Protein AF-A0A1A6BIA2-F1 (afdb_monomer_lite)

Structure (mmCIF, N/CA/C/O backbone):
data_AF-A0A1A6BIA2-F1
#
_entry.id   AF-A0A1A6BIA2-F1
#
loop_
_atom_site.group_PDB
_atom_site.id
_atom_site.type_symbol
_atom_site.label_atom_id
_atom_site.label_alt_id
_atom_site.label_comp_id
_atom_site.label_asym_id
_atom_site.label_entity_id
_atom_site.label_seq_id
_atom_site.pdbx_PDB_ins_code
_atom_site.Cartn_x
_atom_site.Cartn_y
_atom_site.Cartn_z
_atom_site.occupancy
_atom_site.B_iso_or_equiv
_atom_site.auth_seq_id
_atom_site.auth_comp_id
_atom_site.auth_asym_id
_atom_site.auth_atom_id
_atom_site.pdbx_PDB_model_num
ATOM 1 N N . MET A 1 1 ? -3.646 -5.366 31.692 1.00 45.00 1 MET A N 1
ATOM 2 C CA . MET A 1 1 ? -4.159 -4.565 30.560 1.00 45.00 1 MET A CA 1
ATOM 3 C C . MET A 1 1 ? -3.765 -5.260 29.269 1.00 45.00 1 MET A C 1
ATOM 5 O O . MET A 1 1 ? -2.578 -5.430 29.031 1.00 45.00 1 MET A O 1
ATOM 9 N N . LEU A 1 2 ? -4.741 -5.71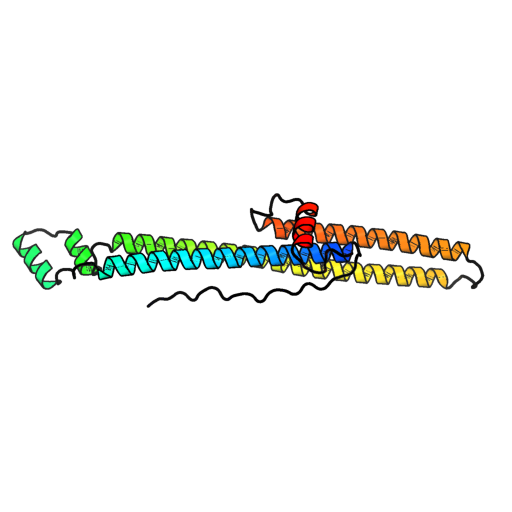5 28.483 1.00 48.50 2 LEU A N 1
ATOM 10 C CA . LEU A 1 2 ? -4.529 -6.238 27.130 1.00 48.50 2 LEU A CA 1
ATOM 11 C C . LEU A 1 2 ? -4.323 -5.052 26.177 1.00 48.50 2 LEU A C 1
ATOM 13 O O . LEU A 1 2 ? -5.241 -4.623 25.486 1.00 48.50 2 LEU A O 1
ATOM 17 N N . THR A 1 3 ? -3.134 -4.455 26.194 1.00 61.81 3 THR A N 1
ATOM 18 C CA . THR A 1 3 ? -2.781 -3.389 25.254 1.00 61.81 3 THR A CA 1
ATOM 19 C C . THR A 1 3 ? -2.208 -4.009 23.988 1.00 61.81 3 THR A C 1
ATOM 21 O O . THR A 1 3 ? -1.059 -4.445 23.948 1.00 61.81 3 THR A O 1
ATOM 24 N N . GLU A 1 4 ? -3.024 -4.058 22.933 1.00 69.69 4 GLU A N 1
ATOM 25 C CA . GLU A 1 4 ? -2.549 -4.357 21.580 1.00 69.69 4 GLU A CA 1
ATOM 26 C C . GLU A 1 4 ? -1.382 -3.408 21.240 1.00 69.69 4 GLU A C 1
ATOM 28 O O . GLU A 1 4 ? -1.520 -2.187 21.412 1.00 69.69 4 GLU A O 1
ATOM 33 N N . PRO A 1 5 ? -0.226 -3.917 20.777 1.00 80.88 5 PRO A N 1
ATOM 34 C CA . PRO A 1 5 ? 0.920 -3.070 20.491 1.00 80.88 5 PRO A CA 1
ATOM 35 C C . PRO A 1 5 ? 0.598 -2.101 19.353 1.00 80.88 5 PRO A C 1
ATOM 37 O O . PRO A 1 5 ? 0.052 -2.479 18.317 1.00 80.88 5 PRO A O 1
ATOM 40 N N . ARG A 1 6 ? 0.984 -0.834 19.528 1.00 85.50 6 ARG A N 1
ATOM 41 C CA . ARG A 1 6 ? 0.820 0.181 18.486 1.00 85.50 6 ARG A CA 1
ATOM 42 C C . ARG A 1 6 ? 1.588 -0.230 17.219 1.00 85.50 6 ARG A C 1
ATOM 44 O O . ARG A 1 6 ? 2.744 -0.653 17.335 1.00 85.50 6 ARG A O 1
ATOM 51 N N . PRO A 1 7 ? 1.016 -0.032 16.014 1.00 85.62 7 PRO A N 1
ATOM 52 C CA . PRO A 1 7 ? 1.737 -0.232 14.762 1.00 85.62 7 PRO A CA 1
ATOM 53 C C . PRO A 1 7 ? 3.073 0.518 14.759 1.00 85.62 7 PRO A C 1
ATOM 55 O O . PRO A 1 7 ? 3.124 1.715 15.061 1.00 85.62 7 PRO A O 1
ATOM 58 N N . ARG A 1 8 ? 4.160 -0.188 14.427 1.00 84.81 8 ARG A N 1
ATOM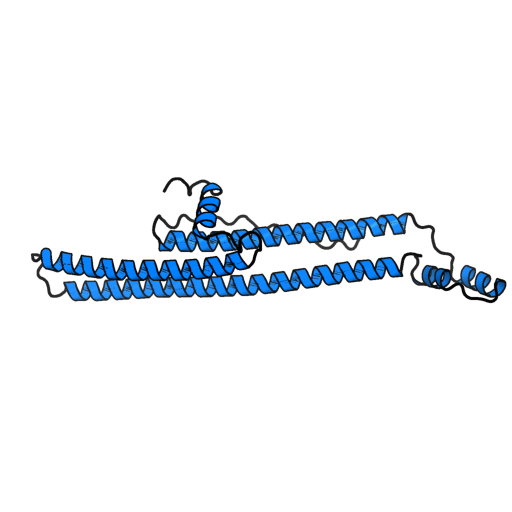 59 C CA . ARG A 1 8 ? 5.511 0.385 14.456 1.00 84.81 8 ARG A CA 1
ATOM 60 C C . ARG A 1 8 ? 5.653 1.482 13.396 1.00 84.81 8 ARG A C 1
ATOM 62 O O . ARG A 1 8 ? 5.232 1.262 12.257 1.00 84.81 8 ARG A O 1
ATOM 69 N N . PRO A 1 9 ? 6.246 2.639 13.738 1.00 81.00 9 PRO A N 1
ATOM 70 C CA . PRO A 1 9 ? 6.517 3.681 12.760 1.00 81.00 9 PRO A CA 1
ATOM 71 C C . PRO A 1 9 ? 7.501 3.168 11.705 1.00 81.00 9 PRO A C 1
ATOM 73 O O . PRO A 1 9 ? 8.441 2.436 12.024 1.00 81.00 9 PRO A O 1
ATOM 76 N N . ARG A 1 10 ? 7.288 3.560 10.446 1.00 80.44 10 ARG A N 1
ATOM 77 C CA . ARG A 1 10 ? 8.238 3.285 9.364 1.00 80.44 10 ARG A CA 1
ATOM 78 C C . ARG A 1 10 ? 9.231 4.440 9.231 1.00 80.44 10 ARG A C 1
ATOM 80 O O . ARG A 1 10 ? 8.806 5.595 9.291 1.00 80.44 10 ARG A O 1
ATOM 87 N N . PRO A 1 11 ? 10.530 4.157 9.036 1.00 76.62 11 PRO A N 1
ATOM 88 C CA . PRO A 1 11 ? 11.489 5.200 8.715 1.00 76.62 11 PRO A CA 1
ATOM 89 C C . PRO A 1 11 ? 11.145 5.818 7.349 1.00 76.62 11 PRO A C 1
ATOM 91 O O . PRO A 1 11 ? 10.678 5.100 6.458 1.00 76.62 11 PRO A O 1
ATOM 94 N N . PRO A 1 12 ? 11.364 7.130 7.164 1.00 72.75 12 PRO A N 1
ATOM 95 C CA . PRO A 1 12 ? 11.150 7.767 5.873 1.00 72.75 12 PRO A CA 1
ATOM 96 C C . PRO A 1 12 ? 12.106 7.176 4.830 1.00 72.75 12 PRO A C 1
ATOM 98 O O . PRO A 1 12 ? 13.307 7.044 5.081 1.00 72.75 12 PRO A O 1
ATOM 101 N N . LYS A 1 13 ? 11.584 6.830 3.648 1.00 79.75 13 LYS A N 1
ATOM 102 C CA . LYS A 1 13 ? 12.425 6.426 2.518 1.00 79.75 13 LYS A CA 1
ATOM 103 C C . LYS A 1 13 ? 13.107 7.659 1.938 1.00 79.75 13 LYS A C 1
ATOM 105 O O . LYS A 1 13 ? 12.462 8.663 1.649 1.00 79.75 13 LYS A O 1
ATOM 110 N N . GLN A 1 14 ? 14.415 7.558 1.741 1.00 76.00 14 GLN A N 1
ATOM 111 C CA . GLN A 1 14 ? 15.167 8.542 0.975 1.00 76.00 14 GLN A CA 1
ATOM 112 C C . GLN A 1 14 ? 15.068 8.195 -0.508 1.00 76.00 14 GLN A C 1
ATOM 114 O O . GLN A 1 14 ? 15.370 7.070 -0.914 1.00 76.00 14 GLN A O 1
ATOM 119 N N . PHE A 1 15 ? 14.653 9.164 -1.315 1.00 75.25 15 PHE A N 1
ATOM 120 C CA . PHE A 1 15 ? 14.601 9.020 -2.763 1.00 75.25 15 PHE A CA 1
ATOM 121 C C . PHE A 1 15 ? 15.916 9.507 -3.367 1.00 75.25 15 PHE A C 1
ATOM 123 O O . PHE A 1 15 ? 16.382 10.603 -3.062 1.00 75.25 15 PHE A O 1
ATOM 130 N N . ARG A 1 16 ? 16.532 8.684 -4.218 1.00 68.56 16 ARG A N 1
ATOM 131 C CA . ARG A 1 16 ? 17.710 9.085 -4.994 1.00 68.56 16 ARG A CA 1
ATOM 132 C C . ARG A 1 16 ? 17.250 9.746 -6.281 1.00 68.56 16 ARG A C 1
ATOM 134 O O . ARG A 1 16 ? 16.422 9.171 -6.973 1.00 68.56 16 ARG A O 1
ATOM 141 N N . ASN A 1 17 ? 17.799 10.908 -6.627 1.00 67.56 17 ASN A N 1
ATOM 142 C CA . ASN A 1 17 ? 17.539 11.507 -7.932 1.00 67.56 17 ASN A CA 1
ATOM 143 C C . ASN A 1 17 ? 18.171 10.624 -9.026 1.00 67.56 17 ASN A C 1
ATOM 145 O O . ASN A 1 17 ? 19.390 10.471 -9.071 1.00 67.56 17 ASN A O 1
ATOM 149 N N . TRP A 1 18 ? 17.340 10.014 -9.874 1.00 60.94 18 TRP A N 1
ATOM 150 C CA . TRP A 1 18 ? 17.770 9.088 -10.931 1.00 60.94 18 TRP A CA 1
ATOM 151 C C . TRP A 1 18 ? 18.164 9.799 -12.241 1.00 60.94 18 TRP A C 1
ATOM 153 O O . TRP A 1 18 ? 18.342 9.146 -13.270 1.00 60.94 18 TRP A O 1
ATOM 163 N N . GLY A 1 19 ? 18.321 11.128 -12.207 1.00 58.50 19 GLY A N 1
ATOM 164 C CA . GLY A 1 19 ? 18.594 11.954 -13.384 1.00 58.50 19 GLY A CA 1
ATOM 165 C C . GLY A 1 19 ? 17.358 12.121 -14.275 1.00 58.50 19 GLY A C 1
ATOM 166 O O . GLY A 1 19 ? 16.426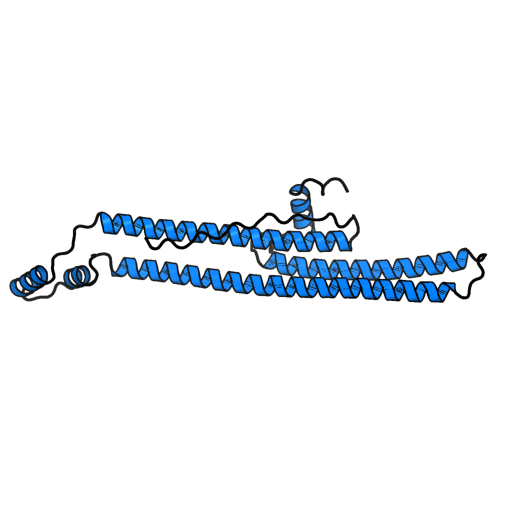 11.320 -14.227 1.00 58.50 19 GLY A O 1
ATOM 167 N N . GLY A 1 20 ? 17.345 13.164 -15.111 1.00 67.44 20 GLY A N 1
ATOM 168 C CA . GLY A 1 20 ? 16.201 13.556 -15.954 1.00 67.44 20 GLY A CA 1
ATOM 169 C C . GLY A 1 20 ? 15.854 12.609 -17.113 1.00 67.44 20 GLY A C 1
ATOM 170 O O . GLY A 1 20 ? 15.210 13.027 -18.068 1.00 67.44 20 GLY A O 1
ATOM 171 N N . SER A 1 21 ? 16.296 11.348 -17.077 1.00 83.44 21 SER A N 1
ATOM 172 C CA . SER A 1 21 ? 15.934 10.364 -18.102 1.00 83.44 21 SER A CA 1
ATOM 173 C C . SER A 1 21 ? 14.488 9.894 -17.928 1.00 83.44 21 SER A C 1
ATOM 175 O O . SER A 1 21 ? 14.002 9.757 -16.804 1.00 83.44 21 SER A O 1
ATOM 177 N N . GLN A 1 22 ? 13.812 9.571 -19.032 1.00 86.75 22 GLN A N 1
ATOM 178 C CA . GLN A 1 22 ? 12.423 9.094 -19.012 1.00 86.75 22 GLN A CA 1
ATOM 179 C C . GLN A 1 22 ? 12.253 7.819 -18.161 1.00 86.75 22 GLN A C 1
ATOM 181 O O . GLN A 1 22 ? 11.317 7.718 -17.369 1.00 86.75 22 GLN A O 1
ATOM 186 N N . VAL A 1 23 ? 13.205 6.880 -18.251 1.00 90.00 23 VAL A N 1
ATOM 187 C CA . VAL A 1 23 ? 13.212 5.648 -17.440 1.00 90.00 23 VAL A CA 1
ATOM 188 C C . VAL A 1 23 ? 13.441 5.963 -15.961 1.00 90.00 23 VAL A C 1
ATOM 190 O O . VAL A 1 23 ? 12.754 5.406 -15.105 1.00 90.00 23 VAL A O 1
ATOM 193 N N . GLY A 1 24 ? 14.366 6.878 -15.647 1.00 89.31 24 GLY A N 1
ATOM 194 C CA . GLY A 1 24 ? 14.627 7.324 -14.276 1.00 89.31 24 GLY A CA 1
ATOM 195 C C . GLY A 1 24 ? 13.409 7.999 -13.643 1.00 89.31 24 GLY A C 1
ATOM 196 O O . GLY A 1 24 ? 13.055 7.693 -12.504 1.00 89.31 24 GLY A O 1
ATOM 197 N N . GLN A 1 25 ? 12.708 8.846 -14.401 1.00 88.12 25 GLN A N 1
ATOM 198 C CA . GLN A 1 25 ? 11.453 9.463 -13.972 1.00 88.12 25 GLN A CA 1
ATOM 199 C C . GLN A 1 25 ? 10.357 8.416 -13.732 1.00 88.12 25 GLN A C 1
ATOM 201 O O . GLN A 1 25 ? 9.687 8.454 -12.697 1.00 88.12 25 GLN A O 1
ATOM 206 N N . ALA A 1 26 ? 10.174 7.462 -14.649 1.00 91.75 26 ALA A N 1
ATOM 207 C CA . ALA A 1 26 ? 9.175 6.405 -14.499 1.00 91.75 26 ALA A CA 1
ATOM 208 C C . ALA A 1 26 ? 9.463 5.513 -13.276 1.00 91.75 26 ALA A C 1
ATOM 210 O O . ALA A 1 26 ? 8.553 5.202 -12.504 1.00 91.75 26 ALA A O 1
ATOM 211 N N . LEU A 1 27 ? 10.735 5.167 -13.044 1.00 92.38 27 LEU A N 1
ATOM 212 C CA . LEU A 1 27 ? 11.173 4.409 -11.869 1.00 92.38 27 LEU A CA 1
ATOM 213 C C . LEU A 1 27 ? 10.948 5.188 -10.569 1.00 92.38 27 LEU A C 1
ATOM 215 O O . LEU A 1 27 ? 10.426 4.637 -9.602 1.00 92.38 27 LEU A O 1
ATOM 219 N N . MET A 1 28 ? 11.281 6.479 -10.554 1.00 90.12 28 MET A N 1
ATOM 220 C CA . MET A 1 28 ? 11.006 7.337 -9.404 1.00 90.12 28 MET A CA 1
ATOM 221 C C . MET A 1 28 ? 9.503 7.404 -9.114 1.00 90.12 28 MET A C 1
ATOM 223 O O . MET A 1 28 ? 9.082 7.258 -7.969 1.00 90.12 28 MET A O 1
ATOM 227 N N . THR A 1 29 ? 8.680 7.579 -10.149 1.00 91.31 29 THR A N 1
ATOM 228 C CA . THR A 1 29 ? 7.217 7.625 -10.005 1.00 91.31 29 THR A CA 1
ATOM 229 C C . THR A 1 29 ? 6.684 6.316 -9.415 1.00 91.31 29 THR A C 1
ATOM 231 O O . THR A 1 29 ? 5.820 6.342 -8.537 1.00 91.31 29 THR A O 1
ATOM 234 N N . PHE A 1 30 ? 7.228 5.172 -9.841 1.00 94.25 30 PHE A N 1
ATOM 235 C CA . PHE A 1 30 ? 6.922 3.870 -9.249 1.00 94.25 30 PHE A CA 1
ATOM 236 C C . PHE A 1 30 ? 7.279 3.813 -7.758 1.00 94.25 30 PHE A C 1
ATOM 238 O O . PHE A 1 30 ? 6.440 3.449 -6.933 1.00 94.25 30 PHE A O 1
ATOM 245 N N . ASP A 1 31 ? 8.504 4.201 -7.399 1.00 92.25 31 ASP A N 1
ATOM 246 C CA . ASP A 1 31 ? 8.973 4.200 -6.012 1.00 92.25 31 ASP A CA 1
ATOM 247 C C . ASP A 1 31 ? 8.113 5.092 -5.106 1.00 92.25 31 ASP A C 1
ATOM 249 O O . ASP A 1 31 ? 7.819 4.719 -3.966 1.00 92.25 31 ASP A O 1
ATOM 253 N N . LEU A 1 32 ? 7.685 6.245 -5.620 1.00 91.31 32 LEU A N 1
ATOM 254 C CA . LEU A 1 32 ? 6.802 7.179 -4.926 1.00 91.31 32 LEU A CA 1
ATOM 255 C C . LEU A 1 32 ? 5.411 6.603 -4.711 1.00 91.31 32 LEU A C 1
ATOM 257 O O . LEU A 1 32 ? 4.872 6.701 -3.610 1.00 91.31 32 LEU A O 1
ATOM 261 N N . ALA A 1 33 ? 4.845 5.960 -5.732 1.00 94.00 33 ALA A N 1
ATOM 262 C CA . ALA A 1 33 ? 3.563 5.281 -5.609 1.00 94.00 33 ALA A CA 1
ATOM 263 C C . ALA A 1 33 ? 3.618 4.198 -4.528 1.00 94.00 33 ALA A C 1
ATOM 265 O O . ALA A 1 33 ? 2.728 4.125 -3.685 1.00 94.00 33 ALA A O 1
ATOM 266 N N . VAL A 1 34 ? 4.682 3.390 -4.507 1.00 94.38 34 VAL A N 1
ATOM 267 C CA . VAL A 1 34 ? 4.865 2.352 -3.485 1.00 94.38 34 VAL A CA 1
ATOM 268 C C . VAL A 1 34 ? 4.924 2.963 -2.087 1.00 94.38 34 VAL A C 1
ATOM 270 O O . VAL A 1 34 ? 4.220 2.493 -1.193 1.00 94.38 34 VAL A O 1
ATOM 273 N N . GLU A 1 35 ? 5.712 4.020 -1.883 1.00 92.00 35 GLU A N 1
ATOM 274 C CA . GLU A 1 35 ? 5.779 4.666 -0.569 1.00 92.00 35 GLU A CA 1
ATOM 275 C C . GLU A 1 35 ? 4.464 5.304 -0.151 1.00 92.00 35 GLU A C 1
ATOM 277 O O . GLU A 1 35 ? 4.072 5.160 1.008 1.00 92.00 35 GLU A O 1
ATOM 282 N N . PHE A 1 36 ? 3.750 5.942 -1.078 1.00 91.25 36 PHE A N 1
ATOM 283 C CA . PHE A 1 36 ? 2.430 6.492 -0.804 1.00 91.25 36 PHE A CA 1
ATOM 284 C C . PHE A 1 36 ? 1.479 5.411 -0.278 1.00 91.25 36 PHE A C 1
ATOM 286 O O . PHE A 1 36 ? 0.868 5.596 0.776 1.00 91.25 36 PHE A O 1
ATOM 293 N N . ILE A 1 37 ? 1.398 4.259 -0.960 1.00 92.19 37 ILE A N 1
ATOM 294 C CA . ILE A 1 37 ? 0.550 3.140 -0.523 1.00 92.19 37 ILE A CA 1
ATOM 295 C C . ILE A 1 37 ? 0.958 2.683 0.874 1.00 92.19 37 ILE A C 1
ATOM 297 O O . ILE A 1 37 ? 0.112 2.595 1.759 1.00 92.19 37 ILE A O 1
ATOM 301 N N . LEU A 1 38 ? 2.250 2.464 1.117 1.00 91.62 38 LEU A N 1
ATOM 302 C CA . LEU A 1 38 ? 2.714 2.024 2.430 1.00 91.62 38 LEU A CA 1
ATOM 303 C C . LEU A 1 38 ? 2.432 3.066 3.533 1.00 91.62 38 LEU A C 1
ATOM 305 O O . LEU A 1 38 ? 2.264 2.703 4.702 1.00 91.62 38 LEU A O 1
ATOM 309 N N . ILE A 1 39 ? 2.457 4.371 3.224 1.00 90.38 39 ILE A N 1
ATOM 310 C CA . ILE A 1 39 ? 2.151 5.444 4.191 1.00 90.38 39 ILE A CA 1
ATOM 311 C C . ILE A 1 39 ? 0.663 5.408 4.516 1.00 90.38 39 ILE A C 1
ATOM 313 O O . ILE A 1 39 ? 0.301 5.422 5.694 1.00 90.38 39 ILE A O 1
ATOM 317 N N . ALA A 1 40 ? -0.178 5.297 3.490 1.00 90.06 40 ALA A N 1
ATOM 318 C CA . ALA A 1 40 ? -1.616 5.187 3.654 1.00 90.06 40 ALA A CA 1
ATOM 319 C C . ALA A 1 40 ? -2.007 3.939 4.467 1.00 90.06 40 ALA A C 1
ATOM 321 O O . ALA A 1 40 ? -2.807 4.055 5.394 1.00 90.06 40 ALA A O 1
ATOM 322 N N . GLU A 1 41 ? -1.384 2.783 4.210 1.00 90.06 41 GLU A N 1
ATOM 323 C CA . GLU A 1 41 ? -1.610 1.561 4.998 1.00 90.06 41 GLU A CA 1
ATOM 324 C C . GLU A 1 41 ? -1.211 1.736 6.464 1.00 90.06 41 GLU A C 1
ATOM 326 O O . GLU A 1 41 ? -1.949 1.345 7.368 1.00 90.06 41 GLU A O 1
ATOM 331 N N . HIS A 1 42 ? -0.062 2.366 6.728 1.00 90.00 42 HIS A N 1
ATOM 332 C CA . HIS A 1 42 ? 0.360 2.632 8.100 1.00 90.00 42 HIS A CA 1
ATOM 333 C C . HIS A 1 42 ? -0.608 3.584 8.818 1.00 90.00 42 HIS A C 1
ATOM 335 O O . HIS A 1 42 ? -0.983 3.334 9.965 1.00 90.00 42 HIS A O 1
ATOM 341 N N . ALA A 1 43 ? -1.048 4.652 8.147 1.00 90.06 43 ALA A N 1
ATOM 342 C CA . ALA A 1 43 ? -2.014 5.596 8.698 1.00 90.06 43 ALA A CA 1
ATOM 343 C C . ALA A 1 43 ? -3.357 4.915 9.014 1.00 90.06 43 ALA A C 1
ATOM 345 O O . ALA A 1 43 ? -3.882 5.085 10.118 1.00 90.06 43 ALA A O 1
ATOM 346 N N . ALA A 1 44 ? -3.864 4.088 8.094 1.00 89.44 44 ALA A N 1
ATOM 347 C CA . ALA A 1 44 ? -5.065 3.283 8.306 1.00 89.44 44 ALA A CA 1
ATOM 348 C C . ALA A 1 44 ? -4.898 2.322 9.493 1.00 89.44 44 ALA A C 1
ATOM 350 O O . ALA A 1 44 ? -5.789 2.227 10.338 1.00 89.44 44 ALA A O 1
ATOM 351 N N . ALA A 1 45 ? -3.734 1.678 9.623 1.00 89.75 45 ALA A N 1
ATOM 352 C CA . ALA A 1 45 ? -3.468 0.774 10.732 1.00 89.75 45 ALA A CA 1
ATOM 353 C C . ALA A 1 45 ? -3.427 1.469 12.090 1.00 89.75 45 ALA A C 1
ATOM 355 O O . ALA A 1 45 ? -3.982 0.956 13.062 1.00 89.75 45 ALA A O 1
ATOM 356 N N . VAL A 1 46 ? -2.829 2.657 12.160 1.00 91.50 46 VAL A N 1
ATOM 357 C CA . VAL A 1 46 ? -2.823 3.468 13.381 1.00 91.50 46 VAL A CA 1
ATOM 358 C C . VAL A 1 46 ? -4.233 3.944 13.731 1.00 91.50 46 VAL A C 1
ATOM 360 O O . VAL A 1 46 ? -4.593 3.924 14.907 1.00 91.50 46 VAL A O 1
ATOM 363 N N . ALA A 1 47 ? -5.034 4.360 12.747 1.00 91.62 47 ALA A N 1
ATOM 364 C CA . ALA A 1 47 ? -6.415 4.784 12.973 1.00 91.62 47 ALA A CA 1
ATOM 365 C C . ALA A 1 47 ? -7.284 3.635 13.507 1.00 91.62 47 ALA A C 1
ATOM 367 O O . ALA A 1 47 ? -7.972 3.803 14.514 1.00 91.62 47 ALA A O 1
ATOM 368 N N . ALA A 1 48 ? -7.186 2.453 12.895 1.00 91.25 48 ALA A N 1
ATOM 369 C CA . ALA A 1 48 ? -7.907 1.266 13.339 1.00 91.25 48 ALA A CA 1
ATOM 370 C C . ALA A 1 48 ? -7.482 0.836 14.751 1.00 91.25 48 ALA A C 1
ATOM 372 O O . ALA A 1 48 ? -8.336 0.608 15.604 1.00 91.25 48 ALA A O 1
ATOM 373 N N . TRP A 1 49 ? -6.175 0.815 15.035 1.00 91.31 49 TRP A N 1
ATOM 374 C CA . TRP A 1 49 ? -5.661 0.547 16.381 1.00 91.31 49 TRP A CA 1
ATOM 375 C C . TRP A 1 49 ? -6.217 1.538 17.414 1.00 91.31 49 TRP A C 1
ATOM 377 O O . TRP A 1 49 ? -6.728 1.116 18.448 1.00 91.31 49 TRP A O 1
ATOM 387 N N . LYS A 1 50 ? -6.199 2.850 17.124 1.00 93.00 50 LYS A N 1
ATOM 388 C CA . LYS A 1 50 ? -6.777 3.873 18.017 1.00 93.00 50 LYS A CA 1
ATOM 389 C C . LYS A 1 50 ? -8.257 3.615 18.290 1.00 93.00 50 LYS A C 1
ATOM 391 O O . LYS A 1 50 ? -8.671 3.694 19.441 1.00 93.00 50 LYS A O 1
ATOM 396 N N . HIS A 1 51 ? -9.028 3.290 17.255 1.00 92.19 51 HIS A N 1
ATOM 397 C CA . HIS A 1 51 ? -10.451 2.992 17.391 1.00 92.19 51 HIS A CA 1
ATOM 398 C C . HIS A 1 51 ? -10.702 1.777 18.299 1.00 92.19 51 HIS A C 1
ATOM 400 O O . HIS A 1 51 ? -11.543 1.844 19.194 1.00 92.19 51 HIS A O 1
ATOM 406 N N . ARG A 1 52 ? -9.927 0.694 18.138 1.00 90.25 52 ARG A N 1
ATOM 407 C CA . ARG A 1 52 ? -10.021 -0.484 19.016 1.00 90.25 52 ARG A CA 1
ATOM 408 C C . ARG A 1 52 ? -9.667 -0.147 20.464 1.00 90.25 52 ARG A C 1
ATOM 410 O O . ARG A 1 52 ? -10.405 -0.516 21.370 1.00 90.25 52 ARG A O 1
ATOM 417 N N . GLN A 1 53 ? -8.581 0.598 20.685 1.00 91.19 53 GLN A N 1
ATOM 418 C CA . GLN A 1 53 ? -8.184 1.031 22.030 1.00 91.19 53 GLN A CA 1
ATOM 419 C C . GLN A 1 53 ? -9.254 1.904 22.697 1.00 91.19 53 GLN A C 1
ATOM 421 O O . GLN A 1 53 ? -9.526 1.733 23.880 1.00 91.19 53 GLN A O 1
ATOM 426 N N . GLN A 1 54 ? -9.896 2.802 21.944 1.00 92.38 54 GLN A N 1
ATOM 427 C CA . GLN A 1 54 ? -10.994 3.629 22.449 1.00 92.38 54 GLN A CA 1
ATOM 428 C C . GLN A 1 54 ? -12.212 2.791 22.853 1.00 92.38 54 GLN A C 1
ATOM 430 O O . GLN A 1 54 ? -12.749 3.006 23.936 1.00 92.38 54 GLN A O 1
ATOM 435 N N . ARG A 1 55 ? -12.620 1.813 22.030 1.00 91.69 55 ARG A N 1
ATOM 436 C CA . ARG A 1 55 ? -13.733 0.906 22.368 1.00 91.69 55 ARG A CA 1
ATOM 437 C C . ARG A 1 55 ? -13.436 0.084 23.620 1.00 91.69 55 ARG A C 1
ATOM 439 O O . ARG A 1 55 ? -14.253 0.052 24.533 1.00 91.69 55 ARG A O 1
ATOM 446 N N . LEU A 1 56 ? -12.241 -0.500 23.713 1.00 90.44 56 LEU A N 1
ATOM 447 C CA . LEU A 1 56 ? -11.827 -1.267 24.894 1.00 90.44 56 LEU A CA 1
ATOM 448 C C . LEU A 1 56 ? -11.752 -0.404 26.162 1.00 90.44 56 LEU A C 1
ATOM 450 O O . LEU A 1 56 ? -12.157 -0.858 27.229 1.00 90.44 56 LEU A O 1
ATOM 454 N N . ALA A 1 57 ? -11.277 0.840 26.056 1.00 91.25 57 ALA A N 1
ATOM 455 C CA . ALA A 1 57 ? -11.272 1.775 27.179 1.00 91.25 57 ALA A CA 1
ATOM 456 C C . ALA A 1 57 ? -12.697 2.129 27.639 1.00 91.25 57 ALA A C 1
ATOM 458 O O . ALA A 1 57 ? -12.953 2.152 28.841 1.00 91.25 57 ALA A O 1
ATOM 459 N N . GLY A 1 58 ? -13.632 2.329 26.703 1.00 92.38 58 GLY A N 1
ATOM 460 C CA . GLY A 1 58 ? -15.045 2.565 27.019 1.00 92.38 58 GLY A CA 1
ATOM 461 C C . GLY A 1 58 ? -15.699 1.380 27.737 1.00 92.38 58 GLY A C 1
ATOM 462 O O . GLY A 1 58 ? -16.429 1.569 28.711 1.00 92.38 58 GLY A O 1
ATOM 463 N N . TRP A 1 59 ? -15.379 0.148 27.328 1.00 92.19 59 TRP A N 1
ATOM 464 C CA . TRP A 1 59 ? -15.802 -1.048 28.062 1.00 92.19 59 TRP A CA 1
ATOM 465 C C . TRP A 1 59 ? -15.188 -1.124 29.450 1.00 92.19 59 TRP A C 1
ATOM 467 O O . TRP A 1 59 ? -15.893 -1.424 30.408 1.00 92.19 59 TRP A O 1
ATOM 477 N N . GLN A 1 60 ? -13.897 -0.816 29.585 1.00 90.94 60 GLN A N 1
ATOM 478 C CA . GLN A 1 60 ? -13.246 -0.802 30.890 1.00 90.94 60 GLN A CA 1
ATOM 479 C C . GLN A 1 60 ? -13.923 0.197 31.838 1.00 90.94 60 GLN A C 1
ATOM 481 O O . GLN A 1 60 ? -14.158 -0.146 32.993 1.00 90.94 60 GLN A O 1
ATOM 486 N N . GLU A 1 61 ? -14.263 1.398 31.369 1.00 92.62 61 GLU A N 1
ATOM 487 C CA . GLU A 1 61 ? -14.990 2.400 32.158 1.00 92.62 61 GLU A CA 1
ATOM 488 C C . GLU A 1 61 ? -16.389 1.904 32.549 1.00 92.62 61 GLU A C 1
ATOM 490 O O . GLU A 1 61 ? -16.747 1.945 33.725 1.00 92.62 61 GLU A O 1
ATOM 495 N N . THR A 1 62 ? -17.133 1.351 31.586 1.00 91.62 62 THR A N 1
ATOM 496 C CA . THR A 1 62 ? -18.485 0.808 31.801 1.00 91.62 62 THR A CA 1
ATOM 497 C C . THR A 1 62 ? -18.488 -0.300 32.854 1.00 91.62 62 THR A C 1
ATOM 499 O O . THR A 1 62 ? -19.288 -0.261 33.784 1.00 91.62 62 THR A O 1
ATOM 502 N N . LEU A 1 63 ? -17.560 -1.254 32.743 1.00 90.25 63 LEU A N 1
ATOM 503 C CA . LEU A 1 63 ? -17.433 -2.380 33.670 1.00 90.25 63 LEU A CA 1
ATOM 504 C C . LEU A 1 63 ? -16.898 -1.947 35.041 1.00 90.25 63 LEU A C 1
ATOM 506 O O . LEU A 1 63 ? -17.284 -2.513 36.055 1.00 90.25 63 LEU A O 1
ATOM 510 N N . SER A 1 64 ? -16.031 -0.930 35.095 1.00 88.75 64 SER A N 1
ATOM 511 C CA . SER A 1 64 ? -15.491 -0.422 36.368 1.00 88.75 64 SER A CA 1
ATOM 512 C C . SER A 1 64 ? -16.514 0.395 37.161 1.00 88.75 64 SER A C 1
ATOM 514 O O . SER A 1 64 ? -16.411 0.480 38.382 1.00 88.75 64 SER A O 1
ATOM 516 N N . ALA A 1 65 ? -17.475 1.021 36.477 1.00 89.94 65 ALA A N 1
ATOM 517 C CA . ALA A 1 65 ? -18.572 1.758 37.099 1.00 89.94 65 ALA A CA 1
ATOM 518 C C . ALA A 1 65 ? -19.753 0.854 37.499 1.00 89.94 65 ALA A C 1
ATOM 520 O O . ALA A 1 65 ? -20.669 1.308 38.188 1.00 89.94 65 ALA A O 1
ATOM 521 N N . GLU A 1 66 ? -19.762 -0.405 37.053 1.00 88.50 66 GLU A N 1
ATOM 522 C CA . GLU A 1 66 ? -20.821 -1.356 37.364 1.00 88.50 66 GLU A CA 1
ATOM 523 C C . GLU A 1 66 ? -20.735 -1.808 38.829 1.00 88.50 66 GLU A C 1
ATOM 525 O O . GLU A 1 66 ? -19.656 -2.046 39.374 1.00 88.50 66 GLU A O 1
ATOM 530 N N . GLN A 1 67 ? -21.890 -1.932 39.488 1.00 84.00 67 GLN A N 1
ATOM 531 C CA . GLN A 1 67 ? -21.944 -2.605 40.782 1.00 84.00 67 GLN A CA 1
ATOM 532 C C . GLN A 1 67 ? -21.618 -4.084 40.603 1.00 84.00 67 GLN A C 1
ATOM 534 O O . GLN A 1 67 ? -22.063 -4.706 39.641 1.00 84.00 67 GLN A O 1
ATOM 539 N N . ALA A 1 68 ? -20.879 -4.642 41.562 1.00 82.44 68 ALA A N 1
ATOM 540 C CA . ALA A 1 68 ? -20.601 -6.067 41.570 1.00 82.44 68 ALA A CA 1
ATOM 541 C C . ALA A 1 68 ? -21.924 -6.850 41.498 1.00 82.44 68 ALA A C 1
ATOM 543 O O . ALA A 1 68 ? -22.864 -6.518 42.233 1.00 82.44 68 ALA A O 1
ATOM 544 N N . PRO A 1 69 ? -22.018 -7.856 40.614 1.00 84.88 69 PRO A N 1
ATOM 545 C CA . PRO A 1 69 ? -23.196 -8.699 40.552 1.00 84.88 69 PRO A CA 1
ATOM 546 C C . PRO A 1 69 ? -23.376 -9.431 41.883 1.00 84.88 69 PRO A C 1
ATOM 548 O O . PRO A 1 69 ? -22.414 -9.650 42.624 1.00 84.88 69 PRO A O 1
ATOM 551 N N . MET A 1 70 ? -24.617 -9.824 42.170 1.00 87.12 70 MET A N 1
ATOM 552 C CA . MET A 1 70 ? -24.897 -10.700 43.305 1.00 87.12 70 MET A CA 1
ATOM 553 C C . MET A 1 70 ? -24.069 -11.987 43.210 1.00 87.12 70 MET A C 1
ATOM 555 O O . MET A 1 70 ? -23.724 -12.455 42.123 1.00 87.12 70 MET A O 1
ATOM 559 N N . THR A 1 71 ? -23.743 -12.570 44.352 1.00 89.31 71 THR A N 1
ATOM 560 C CA . THR A 1 71 ? -23.045 -13.854 44.404 1.00 89.31 71 THR A CA 1
ATOM 561 C C . THR A 1 71 ? -23.952 -14.989 43.922 1.00 89.31 71 THR A C 1
ATOM 563 O O . THR A 1 71 ? -25.180 -14.880 43.900 1.00 89.31 71 THR A O 1
ATOM 566 N N . LEU A 1 72 ? -23.351 -16.127 43.570 1.00 87.25 72 LEU A N 1
ATOM 567 C CA . LEU A 1 72 ? -24.107 -17.322 43.185 1.00 87.25 72 LEU A CA 1
ATOM 568 C C . LEU A 1 72 ? -25.036 -17.811 44.315 1.00 87.25 72 LEU A C 1
ATOM 570 O O . LEU A 1 72 ? -26.117 -18.328 44.045 1.00 87.25 72 LEU A O 1
ATOM 574 N N . GLU A 1 73 ? -24.632 -17.620 45.572 1.00 91.31 73 GLU A N 1
ATOM 575 C CA . GLU A 1 73 ? -25.414 -17.973 46.764 1.00 91.31 73 GLU A CA 1
ATOM 576 C C . GLU A 1 73 ? -26.638 -17.061 46.927 1.00 91.31 73 GLU A C 1
ATOM 578 O O . GLU A 1 73 ? -27.746 -17.544 47.166 1.00 91.31 73 GLU A O 1
ATOM 583 N N . GLU A 1 74 ? -26.462 -15.752 46.724 1.00 91.19 74 GLU A N 1
ATOM 584 C CA . GLU A 1 74 ? -27.555 -14.771 46.726 1.00 91.19 74 GLU A CA 1
ATOM 585 C C . GLU A 1 74 ? -28.549 -15.033 45.587 1.00 91.19 74 GLU A C 1
ATOM 587 O O . GLU A 1 74 ? -29.763 -14.992 45.805 1.00 91.19 74 GLU A O 1
ATOM 592 N N . LEU A 1 75 ? -28.052 -15.385 44.397 1.00 89.12 75 LEU A N 1
ATOM 593 C CA . LEU A 1 75 ? -28.895 -15.778 43.270 1.00 89.12 75 LEU A CA 1
ATOM 594 C C . LEU A 1 75 ? -29.693 -17.054 43.577 1.00 89.12 75 LEU A C 1
ATOM 596 O O . LEU A 1 75 ? -30.893 -17.109 43.315 1.00 89.12 75 LEU A O 1
ATOM 600 N N . ALA A 1 76 ? -29.057 -18.076 44.160 1.00 89.44 76 ALA A N 1
ATOM 601 C CA . ALA A 1 76 ? -29.731 -19.321 44.529 1.00 89.44 76 ALA A CA 1
ATOM 602 C C . ALA A 1 76 ? -30.855 -19.085 45.555 1.00 89.44 76 ALA A C 1
ATOM 604 O O . ALA A 1 76 ? -31.938 -19.665 45.431 1.00 89.44 76 ALA A O 1
ATOM 605 N N . ALA A 1 77 ? -30.630 -18.196 46.528 1.00 90.88 77 ALA A N 1
ATOM 606 C CA . ALA A 1 77 ? -31.654 -17.786 47.486 1.00 90.88 77 ALA A CA 1
ATOM 607 C C . ALA A 1 77 ? -32.817 -17.038 46.809 1.00 90.88 77 ALA A C 1
ATOM 609 O O . ALA A 1 77 ? -33.980 -17.317 47.110 1.00 90.88 77 ALA A O 1
ATOM 610 N N . ALA A 1 78 ? -32.524 -16.138 45.862 1.00 88.94 78 ALA A N 1
ATOM 611 C CA . ALA A 1 78 ? -33.538 -15.407 45.101 1.00 88.94 78 ALA A CA 1
ATOM 612 C C . ALA A 1 78 ? -34.409 -16.340 44.240 1.00 88.94 78 ALA A C 1
ATOM 614 O O . ALA A 1 78 ? -35.635 -16.224 44.266 1.00 88.94 78 ALA A O 1
ATOM 615 N N . ILE A 1 79 ? -33.798 -17.312 43.551 1.00 91.94 79 ILE A N 1
ATOM 616 C CA . ILE A 1 79 ? -34.511 -18.334 42.764 1.00 91.94 79 ILE A CA 1
ATOM 617 C C . ILE A 1 79 ? -35.434 -19.159 43.667 1.00 91.94 79 ILE A C 1
ATOM 619 O O . ILE A 1 79 ? -36.594 -19.386 43.330 1.00 91.94 79 ILE A O 1
ATOM 623 N N . HIS A 1 80 ? -34.944 -19.591 44.833 1.00 90.19 80 HIS A N 1
ATOM 624 C CA . HIS A 1 80 ? -35.742 -20.384 45.767 1.00 90.19 80 HIS A CA 1
ATOM 625 C C . HIS A 1 80 ? -36.944 -19.603 46.320 1.00 90.19 80 HIS A C 1
ATOM 627 O O . HIS A 1 80 ? -38.025 -20.167 46.470 1.00 90.19 80 HIS A O 1
ATOM 633 N N . ALA A 1 81 ? -36.770 -18.306 46.593 1.00 90.19 81 ALA A N 1
ATOM 634 C CA . ALA A 1 81 ? -37.837 -17.439 47.085 1.00 90.19 81 ALA A CA 1
ATOM 635 C C . ALA A 1 81 ? -38.882 -17.095 46.009 1.00 90.19 81 ALA A C 1
ATOM 637 O O . ALA A 1 81 ? -40.073 -17.037 46.312 1.00 90.19 81 ALA A O 1
ATOM 638 N N . ALA A 1 82 ? -38.452 -16.860 44.766 1.00 88.44 82 ALA A N 1
ATOM 639 C CA . ALA A 1 82 ? -39.335 -16.491 43.658 1.00 88.44 82 ALA A CA 1
ATOM 640 C C . ALA A 1 82 ? -40.006 -17.701 42.983 1.00 88.44 82 ALA A C 1
ATOM 642 O O . ALA A 1 82 ? -41.071 -17.555 42.385 1.00 88.44 82 ALA A O 1
ATOM 643 N N . GLY A 1 83 ? -39.394 -18.887 43.069 1.00 90.12 83 GLY A N 1
ATOM 644 C CA . GLY A 1 83 ? -39.851 -20.100 42.388 1.00 90.12 83 GLY A CA 1
ATOM 645 C C . GLY A 1 83 ? -39.591 -20.116 40.876 1.00 90.12 83 GLY A C 1
ATOM 646 O O . GLY A 1 83 ? -40.099 -21.003 40.193 1.00 90.12 83 GLY A O 1
ATOM 647 N N . ASP A 1 84 ? -38.816 -19.162 40.355 1.00 90.31 84 ASP A N 1
ATOM 648 C CA . ASP A 1 84 ? -38.458 -19.035 38.939 1.00 90.31 84 ASP A CA 1
ATOM 649 C C . ASP A 1 84 ? -37.027 -18.488 38.783 1.00 90.31 84 ASP A C 1
ATOM 651 O O . ASP A 1 84 ? -36.460 -17.910 39.715 1.00 90.31 84 ASP A O 1
ATOM 655 N N . VAL A 1 85 ? -36.433 -18.685 37.605 1.00 86.44 85 VAL A N 1
ATOM 656 C CA . VAL A 1 85 ? -35.081 -18.224 37.272 1.00 86.44 85 VAL A CA 1
ATOM 657 C C . VAL A 1 85 ? -35.154 -16.969 36.408 1.00 86.44 85 VAL A C 1
ATOM 659 O O . VAL A 1 85 ? -35.487 -17.035 35.224 1.00 86.44 85 VAL A O 1
ATOM 662 N N . ASP A 1 86 ? -34.736 -15.827 36.961 1.00 88.75 86 ASP A N 1
ATOM 663 C CA . ASP A 1 86 ? -34.465 -14.643 36.144 1.00 88.75 86 ASP A CA 1
ATOM 664 C C . ASP A 1 86 ? -33.181 -14.867 35.337 1.00 88.75 86 ASP A C 1
ATOM 666 O O . ASP A 1 86 ? -32.057 -14.797 35.844 1.00 88.75 86 ASP A O 1
ATOM 670 N N . ARG A 1 87 ? -33.359 -15.130 34.043 1.00 86.19 87 ARG A N 1
ATOM 671 C CA . ARG A 1 87 ? -32.259 -15.417 33.124 1.00 86.19 87 ARG A CA 1
ATOM 672 C C . ARG A 1 87 ? -31.262 -14.266 33.005 1.00 86.19 87 ARG A C 1
ATOM 674 O O . ARG A 1 87 ? -30.073 -14.530 32.876 1.00 86.19 87 ARG A O 1
ATOM 681 N N . LYS A 1 88 ? -31.705 -13.010 33.125 1.00 86.12 88 LYS A N 1
ATOM 682 C CA . LYS A 1 88 ? -30.792 -11.856 33.085 1.00 86.12 88 LYS A CA 1
ATOM 683 C C . LYS A 1 88 ? -29.900 -11.810 34.316 1.00 86.12 88 LYS A C 1
ATOM 685 O O . LYS A 1 88 ? -28.722 -11.478 34.198 1.00 86.12 88 LYS A O 1
ATOM 690 N N . GLN A 1 89 ? -30.445 -12.143 35.486 1.00 86.06 89 GLN A N 1
ATOM 691 C CA . GLN A 1 89 ? -29.654 -12.234 36.713 1.00 86.06 89 GLN A CA 1
ATOM 692 C C . GLN A 1 89 ? -28.680 -13.406 36.642 1.00 86.06 89 GLN A C 1
ATOM 694 O O . GLN A 1 89 ? -27.506 -13.224 36.950 1.00 86.06 89 GLN A O 1
ATOM 699 N N . LEU A 1 90 ? -29.131 -14.567 36.158 1.00 86.06 90 LEU A N 1
ATOM 700 C CA . LEU A 1 90 ? -28.261 -15.719 35.935 1.00 86.06 90 LEU A CA 1
ATOM 701 C C . LEU A 1 90 ? -27.086 -15.372 35.012 1.00 86.06 90 LEU A C 1
ATOM 703 O O . LEU A 1 90 ? -25.939 -15.600 35.387 1.00 86.06 90 LEU A O 1
ATOM 707 N N . ASP A 1 91 ? -27.350 -14.770 33.851 1.00 86.31 91 ASP A N 1
ATOM 708 C CA . ASP A 1 91 ? -26.300 -14.369 32.910 1.00 86.31 91 ASP A CA 1
ATOM 709 C C . ASP A 1 91 ? -25.349 -13.343 33.548 1.00 86.31 91 ASP A C 1
ATOM 711 O O . ASP A 1 91 ? -24.130 -13.476 33.458 1.00 86.31 91 ASP A O 1
ATOM 715 N N . THR A 1 92 ? -25.886 -12.370 34.286 1.00 88.81 92 THR A N 1
ATOM 716 C CA . THR A 1 92 ? -25.082 -11.356 34.985 1.00 88.81 92 THR A CA 1
ATOM 717 C C . THR A 1 92 ? -24.126 -11.974 36.011 1.00 88.81 92 THR A C 1
ATOM 719 O O . THR A 1 92 ? -22.963 -11.579 36.079 1.00 88.81 92 THR A O 1
ATOM 722 N N . VAL A 1 93 ? -24.575 -12.973 36.778 1.00 88.31 93 VAL A N 1
ATOM 723 C CA . VAL A 1 93 ? -23.727 -13.698 37.741 1.00 88.31 93 VAL A CA 1
ATOM 724 C C . VAL A 1 93 ? -22.687 -14.563 37.026 1.00 88.31 93 VAL A C 1
ATOM 726 O O . VAL A 1 93 ? -21.527 -14.586 37.432 1.00 88.31 93 VAL A O 1
ATOM 729 N N . MET A 1 94 ? -23.074 -15.242 35.944 1.00 85.38 94 MET A N 1
ATOM 730 C CA . MET A 1 94 ? -22.186 -16.135 35.191 1.00 85.38 94 MET A CA 1
ATOM 731 C C . MET A 1 94 ? -21.072 -15.386 34.451 1.00 85.38 94 MET A C 1
ATOM 733 O O . MET A 1 94 ? -19.928 -15.841 34.440 1.00 85.38 94 MET A O 1
ATOM 737 N N . PHE A 1 95 ? -21.392 -14.247 33.836 1.00 83.69 95 PHE A N 1
ATOM 738 C CA . PHE A 1 95 ? -20.434 -13.430 33.085 1.00 83.69 95 PHE A CA 1
ATOM 739 C C . PHE A 1 95 ? -19.759 -12.353 33.940 1.00 83.69 95 PHE A C 1
ATOM 741 O O . PHE A 1 95 ? -18.819 -11.704 33.481 1.00 83.69 95 PHE A O 1
ATOM 748 N N . GLY A 1 96 ? -20.219 -12.155 35.176 1.00 87.06 96 GLY A N 1
ATOM 749 C CA . GLY A 1 96 ? -19.706 -11.131 36.083 1.00 87.06 96 GLY A CA 1
ATOM 750 C C . GLY A 1 96 ? -20.139 -9.702 35.728 1.00 87.06 96 GLY A C 1
ATOM 751 O O . GLY A 1 96 ? -19.658 -8.755 36.343 1.00 87.06 96 GLY A O 1
ATOM 752 N N . THR A 1 97 ? -21.010 -9.534 34.730 1.00 87.81 97 THR A N 1
ATOM 753 C CA . THR A 1 97 ? -21.520 -8.246 34.241 1.00 87.81 97 THR A CA 1
ATOM 754 C C . THR A 1 97 ? -22.864 -8.441 33.549 1.00 87.81 97 THR A C 1
ATOM 756 O O . THR A 1 97 ? -23.077 -9.429 32.840 1.00 87.81 97 THR A O 1
ATOM 759 N N . ARG A 1 98 ? -23.763 -7.461 33.675 1.00 88.38 98 ARG A N 1
ATOM 760 C CA . ARG A 1 98 ? -25.030 -7.425 32.922 1.00 88.38 98 ARG A CA 1
ATOM 761 C C . ARG A 1 98 ? -24.847 -7.126 31.433 1.00 88.38 98 ARG A C 1
ATOM 763 O O . ARG A 1 98 ? -25.807 -7.187 30.669 1.00 88.38 98 ARG A O 1
ATOM 770 N N . HIS A 1 99 ? -23.634 -6.754 31.026 1.00 88.94 99 HIS A N 1
ATOM 771 C CA . HIS A 1 99 ? -23.285 -6.375 29.661 1.00 88.94 99 HIS A CA 1
ATOM 772 C C . HIS A 1 99 ? -22.605 -7.506 28.874 1.00 88.94 99 HIS A C 1
ATOM 774 O O . HIS A 1 99 ? -22.053 -7.241 27.811 1.00 88.94 99 HIS A O 1
ATOM 780 N N . GLY A 1 100 ? -22.638 -8.752 29.368 1.00 86.12 100 GLY A N 1
ATOM 781 C CA . GLY A 1 100 ? -21.904 -9.881 28.783 1.00 86.12 100 GLY A CA 1
ATOM 782 C C . GLY A 1 100 ? -22.147 -10.081 27.283 1.00 86.12 100 GLY A C 1
ATOM 783 O O . GLY A 1 100 ? -21.190 -10.137 26.518 1.00 86.12 100 GLY A O 1
ATOM 784 N N . GLU A 1 101 ? -23.411 -10.116 26.852 1.00 87.94 101 GLU A N 1
ATOM 785 C CA . GLU A 1 101 ? -23.784 -10.262 25.434 1.00 87.94 101 GLU A CA 1
ATOM 786 C C . GLU A 1 101 ? -23.236 -9.107 24.581 1.00 87.94 101 GLU A C 1
ATOM 788 O O . GLU A 1 101 ? -22.502 -9.333 23.623 1.00 87.94 101 GLU A O 1
ATOM 793 N N . ALA A 1 102 ? -23.486 -7.863 24.999 1.00 90.88 102 ALA A N 1
ATOM 794 C CA . ALA A 1 102 ? -23.025 -6.680 24.278 1.00 90.88 102 ALA A CA 1
ATOM 795 C C . ALA A 1 102 ? -21.490 -6.592 24.198 1.00 90.88 102 ALA A C 1
ATOM 797 O O . ALA A 1 102 ? -20.950 -6.184 23.172 1.00 90.88 102 ALA A O 1
ATOM 798 N N . LEU A 1 103 ? -20.778 -6.992 25.257 1.00 90.31 103 LEU A N 1
ATOM 799 C CA . LEU A 1 103 ? -19.317 -7.050 25.268 1.00 90.31 103 LEU A CA 1
ATOM 800 C C . LEU A 1 103 ? -18.794 -8.112 24.292 1.00 90.31 103 LEU A C 1
ATOM 802 O O . LEU A 1 103 ? -17.829 -7.855 23.573 1.00 90.31 103 LEU A O 1
ATOM 806 N N . LEU A 1 104 ? -19.407 -9.299 24.262 1.00 90.25 104 LEU A N 1
ATOM 807 C CA . LEU A 1 104 ? -19.010 -10.382 23.358 1.00 90.25 104 LEU A CA 1
ATOM 808 C C . LEU A 1 104 ? -19.254 -10.022 21.889 1.00 90.25 104 LEU A C 1
ATOM 810 O O . LEU A 1 104 ? -18.379 -10.279 21.056 1.00 90.25 104 LEU A O 1
ATOM 814 N N . ASP A 1 105 ? -20.382 -9.387 21.579 1.00 93.50 105 ASP A N 1
ATOM 815 C CA . ASP A 1 105 ? -20.677 -8.883 20.235 1.00 93.50 105 ASP A CA 1
ATOM 816 C C . ASP A 1 105 ? -19.642 -7.833 19.805 1.00 93.50 105 ASP A C 1
ATOM 818 O O . ASP A 1 105 ? -19.037 -7.939 18.736 1.00 93.50 105 ASP A O 1
ATOM 822 N N . ASP A 1 106 ? -19.349 -6.864 20.678 1.00 93.62 106 ASP A N 1
ATOM 823 C CA . ASP A 1 106 ? -18.386 -5.793 20.405 1.00 93.62 106 ASP A CA 1
ATOM 824 C C . ASP A 1 106 ? -16.965 -6.337 20.186 1.00 93.62 106 ASP A C 1
ATOM 826 O O . ASP A 1 106 ? -16.275 -5.944 19.240 1.00 93.62 106 ASP A O 1
ATOM 830 N N . LEU A 1 107 ? -16.533 -7.293 21.016 1.00 90.69 107 LEU A N 1
ATOM 831 C CA . LEU A 1 107 ? -15.252 -7.985 20.861 1.00 90.69 107 LEU A CA 1
ATOM 832 C C . LEU A 1 107 ? -15.195 -8.797 19.563 1.00 90.69 107 LEU A C 1
ATOM 834 O O . LEU A 1 107 ? -14.169 -8.778 18.878 1.00 90.69 107 LEU A O 1
ATOM 838 N N . THR A 1 108 ? -16.287 -9.465 19.192 1.00 93.50 108 THR A N 1
ATOM 839 C CA . THR A 1 108 ? -16.386 -10.217 17.933 1.00 93.50 108 THR A CA 1
ATOM 840 C C . THR A 1 108 ? -16.239 -9.283 16.733 1.00 93.50 108 THR A C 1
ATOM 842 O O . THR A 1 108 ? -15.443 -9.558 15.830 1.00 93.50 108 THR A O 1
ATOM 845 N N . ASP A 1 109 ? -16.911 -8.133 16.757 1.00 94.12 109 ASP A N 1
ATOM 846 C CA . ASP A 1 109 ? -16.789 -7.098 15.730 1.00 94.12 109 ASP A CA 1
ATOM 847 C C . ASP A 1 109 ? -15.368 -6.537 15.629 1.00 94.12 109 ASP A C 1
ATOM 849 O O . ASP A 1 109 ? -14.837 -6.354 14.526 1.00 94.12 109 ASP A O 1
ATOM 853 N N . LEU A 1 110 ? -14.728 -6.270 16.772 1.00 92.12 110 LEU A N 1
ATOM 854 C CA . LEU A 1 110 ? -13.345 -5.794 16.841 1.00 92.12 110 LEU A CA 1
ATOM 855 C C . LEU A 1 110 ? -12.376 -6.814 16.229 1.00 92.12 110 LEU A C 1
ATOM 857 O O . LEU A 1 110 ? -11.513 -6.433 15.428 1.00 92.12 110 LEU A O 1
ATOM 861 N N . CYS A 1 111 ? -12.542 -8.098 16.555 1.00 90.19 111 CYS A N 1
ATOM 862 C CA . CYS A 1 111 ? -11.765 -9.192 15.979 1.00 90.19 111 CYS A CA 1
ATOM 863 C C . CYS A 1 111 ? -12.004 -9.318 14.469 1.00 90.19 111 CYS A C 1
ATOM 865 O O . CYS A 1 111 ? -11.044 -9.347 13.701 1.00 90.19 111 CYS A O 1
ATOM 867 N N . ALA A 1 112 ? -13.259 -9.308 14.016 1.00 92.19 112 ALA A N 1
ATOM 868 C CA . ALA A 1 112 ? -13.599 -9.403 12.597 1.00 92.19 112 ALA A CA 1
ATOM 869 C C . ALA A 1 112 ? -13.066 -8.210 11.783 1.00 92.19 112 ALA A C 1
ATOM 871 O O . ALA A 1 112 ? -12.626 -8.363 10.640 1.00 92.19 112 ALA A O 1
ATOM 872 N N . ALA A 1 113 ? -13.090 -7.001 12.349 1.00 89.69 113 ALA A N 1
ATOM 873 C CA . ALA A 1 113 ? -12.487 -5.824 11.730 1.00 89.69 113 ALA A CA 1
ATOM 874 C C . ALA A 1 113 ? -10.957 -5.943 11.639 1.00 89.69 113 ALA A C 1
ATOM 876 O O . ALA A 1 113 ? -10.384 -5.622 10.596 1.00 89.69 113 ALA A O 1
ATOM 877 N N . ALA A 1 114 ? -10.298 -6.435 12.694 1.00 88.38 114 ALA A N 1
ATOM 878 C CA . ALA A 1 114 ? -8.854 -6.656 12.697 1.00 88.38 114 ALA A CA 1
ATOM 879 C C . ALA A 1 114 ? -8.428 -7.710 11.659 1.00 88.38 114 ALA A C 1
ATOM 881 O O . ALA A 1 114 ? -7.479 -7.472 10.913 1.00 88.38 114 ALA A O 1
ATOM 882 N N . THR A 1 115 ? -9.164 -8.821 11.547 1.00 90.81 115 THR A N 1
ATOM 883 C CA . THR A 1 115 ? -8.908 -9.871 10.548 1.00 90.81 115 THR A CA 1
ATOM 884 C C . THR A 1 115 ? -9.020 -9.333 9.125 1.00 90.81 115 THR A C 1
ATOM 886 O O . THR A 1 115 ? -8.071 -9.453 8.355 1.00 90.81 115 THR A O 1
ATOM 889 N N . ARG A 1 116 ? -10.120 -8.640 8.792 1.00 91.19 116 ARG A N 1
ATOM 890 C CA . ARG A 1 116 ? -10.304 -8.033 7.458 1.00 91.19 116 ARG A CA 1
ATOM 891 C C . ARG A 1 116 ? -9.176 -7.071 7.097 1.00 91.19 116 ARG A C 1
ATOM 893 O O . ARG A 1 116 ? -8.726 -7.021 5.956 1.00 91.19 116 ARG A O 1
ATOM 900 N N . GLN A 1 117 ? -8.711 -6.295 8.073 1.00 88.94 117 GLN A N 1
ATOM 901 C CA . GLN A 1 117 ? -7.612 -5.361 7.871 1.00 88.94 117 GLN A CA 1
ATOM 902 C C . GLN A 1 117 ? -6.283 -6.086 7.610 1.00 88.94 117 GLN A C 1
ATOM 904 O O . GLN A 1 117 ? -5.505 -5.649 6.761 1.00 88.94 117 GLN A O 1
ATOM 909 N N . TYR A 1 118 ? -6.019 -7.178 8.329 1.00 87.75 118 TYR A N 1
ATOM 910 C CA . TYR A 1 118 ? -4.835 -8.005 8.110 1.00 87.75 118 TYR A CA 1
ATOM 911 C C . TYR A 1 118 ? -4.846 -8.640 6.715 1.00 87.75 118 TYR A C 1
ATOM 913 O O . TYR A 1 118 ? -3.872 -8.499 5.979 1.00 87.75 118 TYR A O 1
ATOM 921 N N . GLU A 1 119 ? -5.966 -9.245 6.316 1.00 92.31 119 GLU A N 1
ATOM 922 C CA . GLU A 1 119 ? -6.148 -9.849 4.989 1.00 92.31 119 GLU A CA 1
ATOM 923 C C . GLU A 1 119 ? -5.946 -8.832 3.858 1.00 92.31 119 GLU A C 1
ATOM 925 O O . GLU A 1 119 ? -5.255 -9.106 2.874 1.00 92.31 119 GLU A O 1
ATOM 930 N N . GLU A 1 120 ? -6.503 -7.629 4.009 1.00 91.44 120 GLU A N 1
ATOM 931 C CA . GLU A 1 120 ? -6.328 -6.548 3.039 1.00 91.44 120 GLU A CA 1
ATOM 932 C C . GLU A 1 120 ? -4.871 -6.062 2.975 1.00 91.44 120 GLU A C 1
ATOM 934 O O . GLU A 1 120 ? -4.347 -5.789 1.889 1.00 91.44 120 GLU A O 1
ATOM 939 N N . GLY A 1 121 ? -4.193 -6.004 4.125 1.00 90.44 121 GLY A N 1
ATOM 940 C CA . GLY A 1 121 ? -2.765 -5.706 4.212 1.00 90.44 121 GLY A CA 1
ATOM 941 C C . GLY A 1 121 ? -1.914 -6.746 3.482 1.00 90.44 121 GLY A C 1
ATOM 942 O O . GLY A 1 121 ? -1.083 -6.381 2.649 1.00 90.44 121 GLY A O 1
ATOM 943 N N . GLU A 1 122 ? -2.162 -8.037 3.717 1.00 92.31 122 GLU A N 1
ATOM 944 C CA . GLU A 1 122 ? -1.475 -9.125 3.010 1.00 92.31 122 GLU A CA 1
ATOM 945 C C . GLU A 1 122 ? -1.731 -9.082 1.502 1.00 92.31 122 GLU A C 1
ATOM 947 O O . GLU A 1 122 ? -0.809 -9.251 0.700 1.00 92.31 122 GLU A O 1
ATOM 952 N N . ARG A 1 123 ? -2.981 -8.833 1.090 1.00 94.75 123 ARG A N 1
ATOM 953 C CA . ARG A 1 123 ? -3.340 -8.706 -0.326 1.00 94.75 123 ARG A CA 1
ATOM 954 C C . ARG A 1 123 ? -2.521 -7.605 -0.994 1.00 94.75 123 ARG A C 1
ATOM 956 O 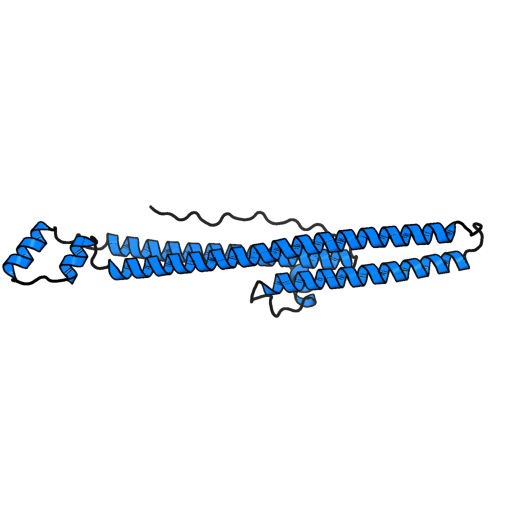O . ARG A 1 123 ? -1.975 -7.822 -2.079 1.00 94.75 123 ARG A O 1
ATOM 963 N N . LYS A 1 124 ? -2.420 -6.432 -0.363 1.00 94.50 124 LYS A N 1
ATOM 964 C CA . LYS A 1 124 ? -1.623 -5.309 -0.877 1.00 94.50 124 LYS A CA 1
ATOM 965 C C . LYS A 1 124 ? -0.136 -5.636 -0.898 1.00 94.50 124 LYS A C 1
ATOM 967 O O . LYS A 1 124 ? 0.503 -5.379 -1.916 1.00 94.50 124 LYS A O 1
ATOM 972 N N . ASP A 1 125 ? 0.398 -6.240 0.159 1.00 93.44 125 ASP A N 1
ATOM 973 C CA . ASP A 1 125 ? 1.816 -6.602 0.244 1.00 93.44 125 ASP A CA 1
ATOM 974 C C . ASP A 1 125 ? 2.237 -7.582 -0.863 1.00 93.44 125 ASP A C 1
ATOM 976 O O . ASP A 1 125 ? 3.235 -7.356 -1.554 1.00 93.44 125 ASP A O 1
ATOM 980 N N . ARG A 1 126 ? 1.408 -8.597 -1.149 1.00 95.62 126 ARG A N 1
ATOM 981 C CA . ARG A 1 126 ? 1.625 -9.518 -2.281 1.00 95.62 126 ARG A CA 1
ATOM 982 C C . ARG A 1 126 ? 1.670 -8.780 -3.620 1.00 95.62 126 ARG A C 1
ATOM 984 O O . ARG A 1 126 ? 2.536 -9.058 -4.452 1.00 95.62 126 ARG A O 1
ATOM 991 N N . VAL A 1 127 ? 0.765 -7.822 -3.843 1.00 96.12 127 VAL A N 1
ATOM 992 C CA . VAL A 1 127 ? 0.757 -7.028 -5.084 1.00 96.12 127 VAL A CA 1
ATOM 993 C C . VAL A 1 127 ? 1.995 -6.136 -5.177 1.00 96.12 127 VAL A C 1
ATOM 995 O O . VAL A 1 127 ? 2.622 -6.091 -6.238 1.00 96.12 127 VAL A O 1
ATOM 998 N N . LEU A 1 128 ? 2.371 -5.456 -4.091 1.00 96.12 128 LEU A N 1
ATOM 999 C CA . LEU A 1 128 ? 3.559 -4.599 -4.044 1.00 96.12 128 LEU A CA 1
ATOM 1000 C C . LEU A 1 128 ? 4.836 -5.399 -4.320 1.00 96.12 128 LEU A C 1
ATOM 1002 O O . LEU A 1 128 ? 5.651 -4.976 -5.144 1.00 96.12 128 LEU A O 1
ATOM 1006 N N . THR A 1 129 ? 4.981 -6.568 -3.697 1.00 96.62 129 THR A N 1
ATOM 1007 C CA . THR A 1 129 ? 6.113 -7.478 -3.912 1.00 96.62 129 THR A CA 1
ATOM 1008 C C . THR A 1 129 ? 6.186 -7.926 -5.369 1.00 96.62 129 THR A C 1
ATOM 1010 O O . THR A 1 129 ? 7.201 -7.696 -6.029 1.00 96.62 129 THR A O 1
ATOM 1013 N N . GLY A 1 130 ? 5.081 -8.418 -5.937 1.00 97.62 130 GLY A N 1
ATOM 1014 C CA . GLY A 1 130 ? 5.052 -8.825 -7.344 1.00 97.62 130 GLY A CA 1
ATOM 1015 C C . GLY A 1 130 ? 5.308 -7.669 -8.323 1.00 97.62 130 GLY A C 1
ATOM 1016 O O . GLY A 1 130 ? 5.888 -7.865 -9.391 1.00 97.62 130 GLY A O 1
ATOM 1017 N N . CYS A 1 131 ? 4.897 -6.441 -7.994 1.00 97.38 131 CYS A N 1
ATOM 1018 C CA . CYS A 1 131 ? 5.232 -5.260 -8.794 1.00 97.38 131 CYS A CA 1
ATOM 1019 C C . CYS A 1 131 ? 6.730 -4.933 -8.736 1.00 97.38 131 CYS A C 1
ATOM 1021 O O . CYS A 1 131 ? 7.318 -4.665 -9.781 1.00 97.38 131 CYS A O 1
ATOM 1023 N N . ARG A 1 13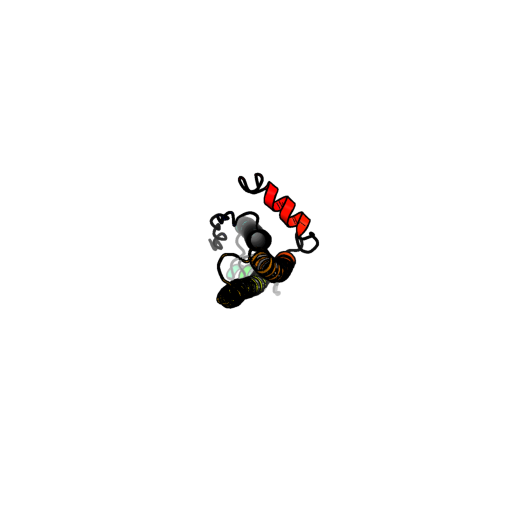2 ? 7.360 -4.998 -7.555 1.00 97.06 132 ARG A N 1
ATOM 1024 C CA . ARG A 1 132 ? 8.808 -4.771 -7.395 1.00 97.06 132 ARG A CA 1
ATOM 1025 C C . ARG A 1 132 ? 9.636 -5.788 -8.177 1.00 97.06 132 ARG A C 1
ATOM 1027 O O . ARG A 1 132 ? 10.570 -5.399 -8.874 1.00 97.06 132 ARG A O 1
ATOM 1034 N N . GLU A 1 133 ? 9.263 -7.064 -8.123 1.00 97.81 133 GLU A N 1
ATOM 1035 C CA . GLU A 1 133 ? 9.917 -8.128 -8.897 1.00 97.81 133 GLU A CA 1
ATOM 1036 C C . GLU A 1 133 ? 9.829 -7.873 -10.406 1.00 97.81 133 GLU A C 1
ATOM 1038 O O . GLU A 1 133 ? 10.829 -7.966 -11.122 1.00 97.81 133 GLU A O 1
ATOM 1043 N N . ARG A 1 134 ? 8.646 -7.476 -10.896 1.00 97.56 134 ARG A N 1
ATOM 1044 C CA . ARG A 1 134 ? 8.456 -7.117 -12.308 1.00 97.56 134 ARG A CA 1
ATOM 1045 C C . ARG A 1 134 ? 9.270 -5.893 -12.711 1.00 97.56 134 ARG A C 1
ATOM 1047 O O . ARG A 1 134 ? 9.877 -5.915 -13.775 1.00 97.56 134 ARG A O 1
ATOM 1054 N N . VAL A 1 135 ? 9.321 -4.854 -11.878 1.00 97.38 135 VAL A N 1
ATOM 1055 C CA . VAL A 1 135 ? 10.155 -3.667 -12.134 1.00 97.38 135 VAL A CA 1
ATOM 1056 C C . VAL A 1 135 ? 11.632 -4.050 -12.226 1.00 97.38 135 VAL A C 1
ATOM 1058 O O . VAL A 1 135 ? 12.300 -3.652 -13.178 1.00 97.38 135 VAL A O 1
ATOM 1061 N N . ALA A 1 136 ? 12.134 -4.887 -11.315 1.00 96.44 136 ALA A N 1
ATOM 1062 C CA . ALA A 1 136 ? 13.511 -5.374 -11.379 1.00 96.44 136 ALA A CA 1
ATOM 1063 C C . ALA A 1 136 ? 13.791 -6.150 -12.680 1.00 96.44 136 ALA A C 1
ATOM 1065 O O . ALA A 1 136 ? 14.840 -5.967 -13.299 1.00 96.44 136 ALA A O 1
ATOM 1066 N N . MET A 1 137 ? 12.846 -6.980 -13.132 1.00 97.88 137 MET A N 1
ATOM 1067 C CA . MET A 1 137 ? 12.950 -7.695 -14.407 1.00 97.88 137 MET A CA 1
ATOM 1068 C C . MET A 1 137 ? 12.957 -6.742 -15.613 1.00 97.88 137 MET A C 1
ATOM 1070 O O . MET A 1 137 ? 13.781 -6.907 -16.512 1.00 97.88 137 MET A O 1
ATOM 1074 N N . ILE A 1 138 ? 12.082 -5.731 -15.618 1.00 97.50 138 ILE A N 1
ATOM 1075 C CA . ILE A 1 138 ? 12.005 -4.701 -16.667 1.00 97.50 138 ILE A CA 1
ATOM 1076 C C . ILE A 1 138 ? 13.341 -3.957 -16.786 1.00 97.50 138 ILE A C 1
ATOM 1078 O O . ILE A 1 138 ? 13.872 -3.827 -17.888 1.00 97.50 138 ILE A O 1
ATOM 1082 N N . LEU A 1 139 ? 13.917 -3.524 -15.660 1.00 95.31 139 LEU A N 1
ATOM 1083 C CA . LEU A 1 139 ? 15.193 -2.806 -15.647 1.00 95.31 139 LEU A CA 1
ATOM 1084 C C . LEU A 1 139 ? 16.350 -3.680 -16.146 1.00 95.31 139 LEU A C 1
ATOM 1086 O O . LEU A 1 139 ? 17.103 -3.245 -17.015 1.00 95.31 139 LEU A O 1
ATOM 1090 N N . ARG A 1 140 ? 16.438 -4.941 -15.697 1.00 96.62 140 ARG A N 1
ATOM 1091 C CA . ARG A 1 140 ? 17.441 -5.896 -16.209 1.00 96.62 140 ARG A CA 1
ATOM 1092 C C . ARG A 1 140 ? 17.324 -6.089 -17.720 1.00 96.62 140 ARG A C 1
ATOM 1094 O O . ARG A 1 140 ? 18.335 -6.122 -18.417 1.00 96.62 140 ARG A O 1
ATOM 1101 N N . ARG A 1 141 ? 16.098 -6.194 -18.243 1.00 96.19 141 ARG A N 1
ATOM 1102 C CA . ARG A 1 141 ? 15.864 -6.336 -19.686 1.00 96.19 141 ARG A CA 1
ATOM 1103 C C . ARG A 1 141 ? 16.269 -5.078 -20.457 1.00 96.19 141 ARG A C 1
ATOM 1105 O O . ARG A 1 141 ? 16.846 -5.203 -21.533 1.00 96.19 141 ARG A O 1
ATOM 1112 N N . CYS A 1 142 ? 16.004 -3.892 -19.908 1.00 94.88 142 CYS A N 1
ATOM 1113 C CA . CYS A 1 142 ? 16.447 -2.620 -20.482 1.00 94.88 142 CYS A CA 1
ATOM 1114 C C . CYS A 1 142 ? 17.980 -2.541 -20.553 1.00 94.88 142 CYS A C 1
ATOM 1116 O O . CYS A 1 142 ? 18.531 -2.177 -21.590 1.00 94.88 142 CYS A O 1
ATOM 1118 N N . GLU A 1 143 ? 18.678 -2.914 -19.478 1.00 94.69 143 GLU A N 1
ATOM 1119 C CA . GLU A 1 143 ? 20.145 -2.933 -19.435 1.00 94.69 143 GLU A CA 1
ATOM 1120 C C . GLU A 1 143 ? 20.736 -3.932 -20.429 1.00 94.69 143 GLU A C 1
ATOM 1122 O O . GLU A 1 143 ? 21.652 -3.580 -21.174 1.00 94.69 143 GLU A O 1
ATOM 1127 N N . GLN A 1 144 ? 20.174 -5.144 -20.488 1.00 96.38 144 GLN A N 1
ATOM 1128 C CA . GLN A 1 144 ? 20.568 -6.160 -21.462 1.00 96.38 144 GLN A CA 1
ATOM 1129 C C . GLN A 1 144 ? 20.408 -5.633 -22.890 1.00 96.38 144 GLN A C 1
ATOM 1131 O O . GLN A 1 144 ? 21.341 -5.710 -23.684 1.00 96.38 144 GLN A O 1
ATOM 1136 N N . ARG A 1 145 ? 19.244 -5.061 -23.218 1.00 95.38 145 ARG A N 1
ATOM 1137 C CA . ARG A 1 145 ? 18.977 -4.584 -24.576 1.00 95.38 145 ARG A CA 1
ATOM 1138 C C . ARG A 1 145 ? 19.865 -3.400 -24.956 1.00 95.38 145 ARG A C 1
ATOM 1140 O O . ARG A 1 145 ? 20.336 -3.336 -26.086 1.00 95.38 145 ARG A O 1
ATOM 1147 N N . ARG A 1 146 ? 20.153 -2.505 -24.007 1.00 94.62 146 ARG A N 1
ATOM 1148 C CA . ARG A 1 146 ? 21.130 -1.423 -24.191 1.00 94.62 146 ARG A CA 1
ATOM 1149 C C . ARG A 1 146 ? 22.526 -1.972 -24.490 1.00 94.62 146 ARG A C 1
ATOM 1151 O O . ARG A 1 146 ? 23.200 -1.449 -25.369 1.00 94.62 146 ARG A O 1
ATOM 1158 N N . ALA A 1 147 ? 22.958 -3.014 -23.777 1.00 95.00 147 ALA A N 1
ATOM 1159 C CA . ALA A 1 147 ? 24.243 -3.660 -24.035 1.00 95.00 147 ALA A CA 1
ATOM 1160 C C . ALA A 1 147 ? 24.280 -4.319 -25.425 1.00 95.00 147 ALA A C 1
ATOM 1162 O O . ALA A 1 147 ? 25.242 -4.109 -26.154 1.00 95.00 147 ALA A O 1
ATOM 1163 N N . GLU A 1 148 ? 23.217 -5.031 -25.821 1.00 95.44 148 GLU A N 1
ATOM 1164 C CA . GLU A 1 148 ? 23.082 -5.629 -27.160 1.00 95.44 148 GLU A CA 1
ATOM 1165 C C . GLU A 1 148 ? 23.197 -4.577 -28.274 1.00 95.44 148 GLU A C 1
ATOM 1167 O O . GLU A 1 148 ? 23.942 -4.789 -29.230 1.00 95.44 148 GLU A O 1
ATOM 1172 N N . ILE A 1 149 ? 22.510 -3.434 -28.133 1.00 93.75 149 ILE A N 1
ATOM 1173 C CA . ILE A 1 149 ? 22.598 -2.321 -29.091 1.00 93.75 149 ILE A CA 1
ATOM 1174 C C . ILE A 1 149 ? 24.029 -1.788 -29.140 1.00 93.75 149 ILE A C 1
ATOM 1176 O O . ILE A 1 149 ? 24.612 -1.724 -30.213 1.00 93.75 149 ILE A O 1
ATOM 1180 N N . ASN A 1 150 ? 24.639 -1.491 -27.990 1.00 92.00 150 ASN A N 1
ATOM 1181 C CA . ASN A 1 150 ? 26.012 -0.982 -27.948 1.00 92.00 150 ASN A CA 1
ATOM 1182 C C . ASN A 1 150 ? 27.017 -1.942 -28.608 1.00 92.00 150 ASN A C 1
ATOM 1184 O O . ASN A 1 150 ? 27.900 -1.493 -29.338 1.00 92.00 150 ASN A O 1
ATOM 1188 N N . THR A 1 151 ? 26.882 -3.254 -28.386 1.00 93.62 151 THR A N 1
ATOM 1189 C CA . THR A 1 151 ? 27.725 -4.271 -29.029 1.00 93.62 151 THR A CA 1
ATOM 1190 C C . THR A 1 151 ? 27.491 -4.329 -30.540 1.00 93.62 151 THR A C 1
ATOM 1192 O O . THR A 1 151 ? 28.459 -4.362 -31.297 1.00 93.62 151 THR A O 1
ATOM 1195 N N . ALA A 1 152 ? 26.235 -4.299 -30.994 1.00 91.75 152 ALA A N 1
ATOM 1196 C CA . ALA A 1 152 ? 25.905 -4.295 -32.420 1.00 91.75 152 ALA A CA 1
ATOM 1197 C C . ALA A 1 152 ? 26.427 -3.032 -33.126 1.00 91.75 152 ALA A C 1
ATOM 1199 O O . ALA A 1 152 ? 26.983 -3.115 -34.221 1.00 91.75 152 ALA A O 1
ATOM 1200 N N . THR A 1 153 ? 26.310 -1.872 -32.480 1.00 90.88 153 THR A N 1
ATOM 1201 C CA . THR A 1 153 ? 26.838 -0.599 -32.976 1.00 90.88 153 THR A CA 1
ATOM 1202 C C . THR A 1 153 ? 28.365 -0.628 -33.061 1.00 90.88 153 THR A C 1
ATOM 1204 O O . THR A 1 153 ? 28.920 -0.221 -34.076 1.00 90.88 153 THR A O 1
ATOM 1207 N N . ALA A 1 154 ? 29.058 -1.167 -32.050 1.00 88.25 154 ALA A N 1
ATOM 1208 C CA . ALA A 1 154 ? 30.515 -1.319 -32.077 1.00 88.25 154 ALA A CA 1
ATOM 1209 C C . ALA A 1 154 ? 30.988 -2.216 -33.236 1.00 88.25 154 ALA A C 1
ATOM 1211 O O . ALA A 1 154 ? 31.913 -1.843 -33.951 1.00 88.25 154 ALA A O 1
ATOM 1212 N N . ALA A 1 155 ? 30.308 -3.343 -33.481 1.00 87.88 155 ALA A N 1
ATOM 1213 C CA . ALA A 1 155 ? 30.612 -4.227 -34.609 1.00 87.88 155 ALA A CA 1
ATOM 1214 C C . ALA A 1 155 ? 30.391 -3.544 -35.972 1.00 87.88 155 ALA A C 1
ATOM 1216 O O . ALA A 1 155 ? 31.147 -3.768 -36.914 1.00 87.88 155 ALA A O 1
ATOM 1217 N N . ARG A 1 156 ? 29.389 -2.659 -36.080 1.00 84.62 156 ARG A N 1
ATOM 1218 C CA . ARG A 1 156 ? 29.159 -1.847 -37.287 1.00 84.62 156 ARG A CA 1
ATOM 1219 C C . ARG A 1 156 ? 30.232 -0.783 -37.508 1.00 84.62 156 ARG A C 1
ATOM 1221 O O . ARG A 1 156 ? 30.361 -0.332 -38.635 1.00 84.62 156 ARG A O 1
ATOM 1228 N N . PHE A 1 157 ? 31.004 -0.404 -36.487 1.00 81.25 157 PHE A N 1
ATOM 1229 C CA . PHE A 1 157 ? 32.125 0.532 -36.625 1.00 81.25 157 PHE A CA 1
ATOM 1230 C C . PHE A 1 157 ? 33.447 -0.122 -37.051 1.00 81.25 157 PHE A C 1
ATOM 1232 O O . PHE A 1 157 ? 34.284 0.574 -37.618 1.00 81.25 157 PHE A O 1
ATOM 1239 N N . GLU A 1 158 ? 33.642 -1.429 -36.828 1.00 75.50 158 GLU A N 1
ATOM 1240 C CA . GLU A 1 158 ? 34.872 -2.148 -37.216 1.00 75.50 158 GLU A CA 1
ATOM 1241 C C . GLU A 1 158 ? 35.279 -2.036 -38.705 1.00 75.50 158 GLU A C 1
ATOM 1243 O O . GLU A 1 158 ? 36.481 -1.961 -38.962 1.00 75.50 158 GLU A O 1
ATOM 1248 N N . PRO A 1 159 ? 34.363 -2.004 -39.697 1.00 71.12 159 PRO A N 1
ATOM 1249 C CA . PRO A 1 159 ? 34.748 -1.954 -41.109 1.00 71.12 159 PRO A CA 1
ATOM 1250 C C . PRO A 1 159 ? 35.097 -0.552 -41.644 1.00 71.12 159 PRO A C 1
ATOM 1252 O O . PRO A 1 159 ? 35.522 -0.455 -42.796 1.00 71.12 159 PRO A O 1
ATOM 1255 N N . PHE A 1 160 ? 34.946 0.527 -40.862 1.00 64.81 160 PHE A N 1
ATOM 1256 C CA . PHE A 1 160 ? 35.148 1.897 -41.354 1.00 64.81 160 PHE A CA 1
ATOM 1257 C C . PHE A 1 160 ? 36.552 2.446 -41.037 1.00 64.81 160 PHE A C 1
ATOM 1259 O O . PHE A 1 160 ? 36.953 2.474 -39.869 1.00 64.81 160 PHE A O 1
ATOM 1266 N N . PRO A 1 161 ? 37.309 2.961 -42.029 1.00 61.62 161 PRO A N 1
ATOM 1267 C CA . PRO A 1 161 ? 38.464 3.805 -41.743 1.00 61.62 161 PRO A CA 1
ATOM 1268 C C . PRO A 1 161 ? 38.002 5.107 -41.070 1.00 61.62 161 PRO A C 1
ATOM 1270 O O . PRO A 1 161 ? 36.897 5.591 -41.296 1.00 61.62 161 PRO A O 1
ATOM 1273 N N . ALA A 1 162 ? 38.859 5.708 -40.241 1.00 62.16 162 ALA A N 1
ATOM 1274 C CA . ALA A 1 162 ? 38.506 6.849 -39.391 1.00 62.16 162 ALA A CA 1
ATOM 1275 C C . ALA A 1 162 ? 38.060 8.136 -40.129 1.00 62.16 162 ALA A C 1
ATOM 1277 O O . ALA A 1 162 ? 37.764 9.110 -39.447 1.00 62.16 162 ALA A O 1
ATOM 1278 N N . SER A 1 163 ? 38.026 8.158 -41.469 1.00 58.38 163 SER A N 1
ATOM 1279 C CA . SER A 1 163 ? 37.742 9.340 -42.295 1.00 58.38 163 SER A CA 1
ATOM 1280 C C . SER A 1 163 ? 36.328 9.411 -42.889 1.00 58.38 163 SER A C 1
ATOM 1282 O O . SER A 1 163 ? 36.087 10.313 -43.685 1.00 58.38 163 SER A O 1
ATOM 1284 N N . ASP A 1 164 ? 35.429 8.471 -42.574 1.00 68.62 164 ASP A N 1
ATOM 1285 C CA . ASP A 1 164 ? 34.061 8.439 -43.126 1.00 68.62 164 ASP A CA 1
ATOM 1286 C C . ASP A 1 164 ? 33.021 8.915 -42.096 1.00 68.62 164 ASP A C 1
ATOM 1288 O O . ASP A 1 164 ? 32.314 8.131 -41.462 1.00 68.62 164 ASP A O 1
ATOM 1292 N N . ASP A 1 165 ? 32.969 10.229 -41.866 1.00 76.94 165 ASP A N 1
ATOM 1293 C CA . ASP A 1 165 ? 32.141 10.827 -40.808 1.00 76.94 165 ASP A CA 1
ATOM 1294 C C . ASP A 1 165 ? 30.629 10.656 -41.062 1.00 76.94 165 ASP A C 1
ATOM 1296 O O . ASP A 1 165 ? 29.869 10.425 -40.124 1.00 76.94 165 ASP A O 1
ATOM 1300 N N . ALA A 1 166 ? 30.185 10.668 -42.326 1.00 81.25 166 ALA A N 1
ATOM 1301 C CA . ALA A 1 166 ? 28.765 10.559 -42.679 1.00 81.25 166 ALA A CA 1
ATOM 1302 C C . ALA A 1 166 ? 28.168 9.172 -42.372 1.00 81.25 166 ALA A C 1
ATOM 1304 O O . ALA A 1 166 ? 27.064 9.072 -41.830 1.00 81.25 166 ALA A O 1
ATOM 1305 N N . ASP A 1 167 ? 28.905 8.099 -42.669 1.00 80.19 167 ASP A N 1
ATOM 1306 C CA . ASP A 1 167 ? 28.468 6.731 -42.373 1.00 80.19 167 ASP A CA 1
ATOM 1307 C C . ASP A 1 167 ? 28.498 6.450 -40.864 1.00 80.19 167 ASP A C 1
ATOM 1309 O O . ASP A 1 167 ? 27.637 5.740 -40.332 1.00 80.19 167 ASP A O 1
ATOM 1313 N N . ARG A 1 168 ? 29.441 7.064 -40.138 1.00 79.94 168 ARG A N 1
ATOM 1314 C CA . ARG A 1 168 ? 29.507 6.965 -38.676 1.00 79.94 168 ARG A CA 1
ATOM 1315 C C . ARG A 1 168 ? 28.343 7.680 -38.003 1.00 79.94 168 ARG A C 1
ATOM 1317 O O . ARG A 1 168 ? 27.733 7.106 -37.099 1.00 79.94 168 ARG A O 1
ATOM 1324 N N . ASP A 1 169 ? 27.999 8.875 -38.471 1.00 86.19 169 ASP A N 1
ATOM 1325 C CA . ASP A 1 169 ? 26.835 9.620 -37.992 1.00 86.19 169 ASP A CA 1
ATOM 1326 C C . ASP A 1 169 ? 25.533 8.855 -38.259 1.00 86.19 169 ASP A C 1
ATOM 1328 O O . ASP A 1 169 ? 24.670 8.782 -37.380 1.00 86.19 169 ASP A O 1
ATOM 1332 N N . ALA A 1 170 ? 25.410 8.201 -39.419 1.00 86.56 170 ALA A N 1
ATOM 1333 C CA . ALA A 1 170 ? 24.259 7.354 -39.729 1.00 86.56 170 ALA A CA 1
ATOM 1334 C C . ALA A 1 170 ? 24.137 6.156 -38.765 1.00 86.56 170 ALA A C 1
ATOM 1336 O O . ALA A 1 170 ? 23.044 5.867 -38.273 1.00 86.56 170 ALA A O 1
ATOM 1337 N N . VAL A 1 171 ? 25.250 5.486 -38.439 1.00 87.69 171 VAL A N 1
ATOM 1338 C CA . VAL A 1 171 ? 25.273 4.376 -37.466 1.00 87.69 171 VAL A CA 1
ATOM 1339 C C . VAL A 1 171 ? 24.929 4.854 -36.048 1.00 87.69 171 VAL A C 1
ATOM 1341 O O . VAL A 1 171 ? 24.182 4.172 -35.341 1.00 87.69 171 VAL A O 1
ATOM 1344 N N . LEU A 1 172 ? 25.420 6.025 -35.624 1.00 89.19 172 LEU A N 1
ATOM 1345 C CA . LEU A 1 172 ? 25.066 6.611 -34.324 1.00 89.19 172 LEU A CA 1
ATOM 1346 C C . LEU A 1 172 ? 23.590 7.009 -34.251 1.00 89.19 172 LEU A C 1
ATOM 1348 O O . LEU A 1 172 ? 22.953 6.768 -33.225 1.00 89.19 172 LEU A O 1
ATOM 1352 N N . ALA A 1 173 ? 23.043 7.594 -35.318 1.00 91.81 173 ALA A N 1
ATOM 1353 C CA . ALA A 1 173 ? 21.638 7.986 -35.380 1.00 91.81 173 ALA A CA 1
ATOM 1354 C C . ALA A 1 173 ? 20.704 6.768 -35.282 1.00 91.81 173 ALA A C 1
ATOM 1356 O O . ALA A 1 173 ? 19.724 6.798 -34.538 1.00 91.81 173 ALA A O 1
ATOM 1357 N N . ASP A 1 174 ? 21.038 5.675 -35.970 1.00 91.19 174 ASP A N 1
ATOM 1358 C CA . ASP A 1 174 ? 20.288 4.417 -35.912 1.00 91.19 174 ASP A CA 1
ATOM 1359 C C . ASP A 1 174 ? 20.325 3.802 -34.501 1.00 91.19 174 ASP A C 1
ATOM 1361 O O . ASP A 1 174 ? 19.286 3.518 -33.903 1.00 91.19 174 ASP A O 1
ATOM 1365 N N . ALA A 1 175 ? 21.517 3.725 -33.895 1.00 91.50 175 ALA A N 1
ATOM 1366 C CA .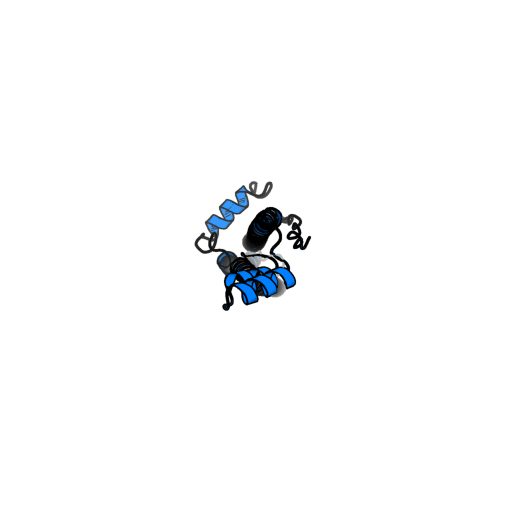 ALA A 1 175 ? 21.678 3.256 -32.519 1.00 91.50 175 ALA A CA 1
ATOM 1367 C C . ALA A 1 175 ? 20.926 4.133 -31.503 1.00 91.50 175 ALA A C 1
ATOM 1369 O O . ALA A 1 175 ? 20.357 3.626 -30.534 1.00 91.50 175 ALA A O 1
ATOM 1370 N N . HIS A 1 176 ? 20.907 5.452 -31.714 1.00 92.62 176 HIS A N 1
ATOM 1371 C CA . HIS A 1 176 ? 20.146 6.377 -30.882 1.00 92.62 176 HIS A CA 1
ATOM 1372 C C . HIS A 1 176 ? 18.640 6.105 -30.974 1.00 92.62 176 HIS A C 1
ATOM 1374 O O . HIS A 1 176 ? 17.979 6.012 -29.938 1.00 92.62 176 HIS A O 1
ATOM 1380 N N . ASN A 1 177 ? 18.105 5.914 -32.182 1.00 93.69 177 ASN A N 1
ATOM 1381 C CA . ASN A 1 177 ? 16.693 5.585 -32.386 1.00 93.69 177 ASN A CA 1
ATOM 1382 C C . ASN A 1 177 ? 16.315 4.266 -31.697 1.00 93.69 177 ASN A C 1
ATOM 1384 O O . ASN A 1 177 ? 15.320 4.219 -30.968 1.00 93.69 177 ASN A O 1
ATOM 1388 N N . ASP A 1 178 ? 17.142 3.228 -31.835 1.00 93.38 178 ASP A N 1
ATOM 1389 C CA . ASP A 1 178 ? 16.939 1.944 -31.156 1.00 93.38 178 ASP A CA 1
ATOM 1390 C C . ASP A 1 178 ? 16.915 2.096 -29.628 1.00 93.38 178 ASP A C 1
ATOM 1392 O O . ASP A 1 178 ? 16.036 1.554 -28.947 1.00 93.38 178 ASP A O 1
ATOM 1396 N N . LEU A 1 179 ? 17.846 2.874 -29.064 1.00 93.31 179 LEU A N 1
ATOM 1397 C CA . LEU A 1 179 ? 17.876 3.158 -27.628 1.00 93.31 179 LEU A CA 1
ATOM 1398 C C . LEU A 1 179 ? 16.633 3.925 -27.165 1.00 93.31 179 LEU A C 1
ATOM 1400 O O . LEU A 1 179 ? 16.077 3.601 -26.113 1.00 93.31 179 LEU A O 1
ATOM 1404 N N . MET A 1 180 ? 16.159 4.896 -27.947 1.00 93.69 180 MET A N 1
ATOM 1405 C CA . MET A 1 180 ? 14.943 5.650 -27.632 1.00 93.69 180 MET A CA 1
ATOM 1406 C C . MET A 1 180 ? 13.702 4.752 -27.606 1.00 93.69 180 MET A C 1
ATOM 1408 O O . MET A 1 180 ? 12.892 4.862 -26.681 1.00 93.69 180 MET A O 1
ATOM 1412 N N . VAL A 1 181 ? 13.580 3.804 -28.540 1.00 94.19 181 VAL A N 1
ATOM 1413 C CA . VAL A 1 181 ? 12.495 2.806 -28.532 1.00 94.19 181 VAL A CA 1
ATOM 1414 C C . VAL A 1 181 ? 12.552 1.944 -27.267 1.00 94.19 181 VAL A C 1
ATOM 1416 O O . VAL A 1 181 ? 11.526 1.728 -26.609 1.00 94.19 181 VAL A O 1
ATOM 1419 N N . VAL A 1 182 ? 13.747 1.489 -26.873 1.00 94.81 182 VAL A N 1
ATOM 1420 C CA . VAL A 1 182 ? 13.944 0.701 -25.644 1.00 94.81 182 VAL A CA 1
ATOM 1421 C C . VAL A 1 182 ? 13.558 1.502 -24.402 1.00 94.81 182 VAL A C 1
ATOM 1423 O O . VAL A 1 182 ? 12.849 0.980 -23.536 1.00 94.81 182 VAL A O 1
ATOM 1426 N N . PHE A 1 183 ? 13.981 2.763 -24.305 1.00 94.12 183 PHE A N 1
ATOM 1427 C CA . PHE A 1 183 ? 13.664 3.619 -23.162 1.00 94.12 183 PHE A CA 1
ATOM 1428 C C . PHE A 1 183 ? 12.179 3.979 -23.086 1.00 94.12 183 PHE A C 1
ATOM 1430 O O . PHE A 1 183 ? 11.618 3.932 -21.985 1.00 94.12 183 PHE A O 1
ATOM 1437 N N . SER A 1 184 ? 11.518 4.250 -24.217 1.00 94.50 184 SER A N 1
ATOM 1438 C CA . SER A 1 184 ? 10.069 4.496 -24.248 1.00 94.50 184 SER A CA 1
ATOM 1439 C C . SER A 1 184 ? 9.301 3.269 -23.764 1.00 94.50 184 SER A C 1
ATOM 1441 O O . SER A 1 184 ? 8.551 3.348 -22.791 1.00 94.50 184 SER A O 1
ATOM 1443 N N . THR A 1 185 ? 9.588 2.101 -24.348 1.00 95.38 185 THR A N 1
ATOM 1444 C CA . THR A 1 185 ? 8.933 0.831 -23.988 1.00 95.38 185 THR A CA 1
ATOM 1445 C C . THR A 1 185 ? 9.148 0.486 -22.511 1.00 95.38 185 THR A C 1
ATOM 1447 O O . THR A 1 185 ? 8.233 0.066 -21.802 1.00 95.38 185 THR A O 1
ATOM 1450 N N . THR A 1 186 ? 10.368 0.693 -22.007 1.00 96.25 186 THR A N 1
ATOM 1451 C CA . THR A 1 186 ? 10.697 0.468 -20.592 1.00 96.25 186 THR A CA 1
ATOM 1452 C C . THR A 1 186 ? 9.887 1.396 -19.691 1.00 96.25 186 THR A C 1
ATOM 1454 O O . THR A 1 186 ? 9.307 0.945 -18.703 1.00 96.25 186 THR A O 1
ATOM 1457 N N . SER A 1 187 ? 9.801 2.678 -20.044 1.00 95.12 187 SER A N 1
ATOM 1458 C CA . SER A 1 187 ? 9.045 3.677 -19.283 1.00 95.12 187 SER A CA 1
ATOM 1459 C C . SER A 1 187 ? 7.548 3.361 -19.259 1.00 95.12 187 SER A C 1
ATOM 1461 O O . SER A 1 187 ? 6.920 3.452 -18.207 1.00 95.12 187 SER A O 1
ATOM 1463 N N . GLU A 1 188 ? 6.975 2.914 -20.377 1.00 95.75 188 GLU A N 1
ATOM 1464 C CA . GLU A 1 188 ? 5.580 2.461 -20.458 1.00 95.75 188 GLU A CA 1
ATOM 1465 C C . GLU A 1 188 ? 5.311 1.258 -19.547 1.00 95.75 188 GLU A C 1
ATOM 1467 O O . GLU A 1 188 ? 4.341 1.253 -18.782 1.00 95.75 188 GLU A O 1
ATOM 1472 N N . HIS A 1 189 ? 6.199 0.260 -19.553 1.00 97.31 189 HIS A N 1
ATOM 1473 C CA . HIS A 1 189 ? 6.081 -0.896 -18.665 1.00 97.31 189 HIS A CA 1
ATOM 1474 C C . HIS A 1 189 ? 6.198 -0.520 -17.182 1.00 97.31 189 HIS A C 1
ATOM 1476 O O . HIS A 1 189 ? 5.442 -1.048 -16.358 1.00 97.31 189 HIS A O 1
ATOM 1482 N N . LEU A 1 190 ? 7.104 0.399 -16.833 1.00 96.50 190 LEU A N 1
ATOM 1483 C CA . LEU A 1 190 ? 7.214 0.938 -15.475 1.00 96.50 190 LEU A CA 1
ATOM 1484 C C . LEU A 1 190 ? 5.932 1.675 -15.076 1.00 96.50 190 LEU A C 1
ATOM 1486 O O . LEU A 1 190 ? 5.355 1.372 -14.034 1.00 96.50 190 LEU A O 1
ATOM 1490 N N . ASN A 1 191 ? 5.418 2.552 -15.940 1.00 95.56 191 ASN A N 1
ATOM 1491 C CA . ASN A 1 191 ? 4.172 3.287 -15.719 1.00 95.56 191 ASN A CA 1
ATOM 1492 C C . ASN A 1 191 ? 2.969 2.353 -15.522 1.00 95.56 191 ASN A C 1
ATOM 1494 O O . ASN A 1 191 ? 2.128 2.599 -14.654 1.00 95.56 191 ASN A O 1
ATOM 1498 N N . ALA A 1 192 ? 2.911 1.240 -16.256 1.00 96.94 192 ALA A N 1
ATOM 1499 C CA . ALA A 1 192 ? 1.895 0.212 -16.055 1.00 96.94 192 ALA A CA 1
ATOM 1500 C C . ALA A 1 192 ? 2.001 -0.452 -14.669 1.00 96.94 192 ALA A C 1
ATOM 1502 O O . ALA A 1 192 ? 0.976 -0.699 -14.027 1.00 96.94 192 ALA A O 1
ATOM 1503 N N . GLN A 1 193 ? 3.216 -0.711 -14.162 1.00 97.88 193 GLN A N 1
ATOM 1504 C CA . GLN A 1 193 ? 3.388 -1.192 -12.782 1.00 97.88 193 GLN A CA 1
ATOM 1505 C C . GLN A 1 193 ? 3.003 -0.122 -11.759 1.00 97.88 193 GLN A C 1
ATOM 1507 O O . GLN A 1 193 ? 2.317 -0.438 -10.787 1.00 97.88 193 GLN A O 1
ATOM 1512 N N . THR A 1 194 ? 3.355 1.142 -11.994 1.00 96.94 194 THR A N 1
ATOM 1513 C CA . THR A 1 194 ? 2.954 2.256 -11.127 1.00 96.94 194 THR A CA 1
ATOM 1514 C C . THR A 1 194 ? 1.438 2.367 -11.031 1.00 96.94 194 THR A C 1
ATOM 1516 O O . THR A 1 194 ? 0.890 2.460 -9.935 1.00 96.94 194 THR A O 1
ATOM 1519 N N . ARG A 1 195 ? 0.729 2.250 -12.159 1.00 96.62 195 ARG A N 1
ATOM 1520 C CA . ARG A 1 195 ? -0.737 2.248 -12.184 1.00 96.62 195 ARG A CA 1
ATOM 1521 C C . ARG A 1 195 ? -1.330 1.110 -11.351 1.00 96.62 195 ARG A C 1
ATOM 1523 O O . ARG A 1 195 ? -2.279 1.332 -10.603 1.00 96.62 195 ARG A O 1
ATOM 1530 N N . ARG A 1 196 ? -0.756 -0.097 -11.434 1.00 96.44 196 ARG A N 1
ATOM 1531 C CA . ARG A 1 196 ? -1.176 -1.244 -10.606 1.00 96.44 196 ARG A CA 1
ATOM 1532 C C . ARG A 1 196 ? -1.005 -0.969 -9.113 1.00 96.44 196 ARG A C 1
ATOM 1534 O O . ARG A 1 196 ? -1.884 -1.334 -8.342 1.00 96.44 196 ARG A O 1
ATOM 1541 N N . VAL A 1 197 ? 0.089 -0.315 -8.720 1.00 97.19 197 VAL A N 1
ATOM 1542 C CA . VAL A 1 197 ? 0.337 0.084 -7.325 1.00 97.19 197 VAL A CA 1
ATOM 1543 C C . VAL A 1 197 ? -0.683 1.122 -6.866 1.00 97.19 197 VAL A C 1
ATOM 1545 O O . VAL A 1 197 ? -1.315 0.937 -5.832 1.00 97.19 197 VAL A O 1
ATOM 1548 N N . LEU A 1 198 ? -0.902 2.180 -7.646 1.00 95.88 198 LEU A N 1
ATOM 1549 C CA . LEU A 1 198 ? -1.852 3.236 -7.292 1.00 95.88 198 LEU A CA 1
ATOM 1550 C C . LEU A 1 198 ? -3.305 2.724 -7.220 1.00 95.88 198 LEU A C 1
ATOM 1552 O O . LEU A 1 198 ? -4.095 3.222 -6.430 1.00 95.88 198 LEU A O 1
ATOM 1556 N N . ASN A 1 199 ? -3.660 1.674 -7.965 1.00 96.25 199 ASN A N 1
ATOM 1557 C CA . ASN A 1 199 ? -4.980 1.037 -7.860 1.00 96.25 199 ASN A CA 1
ATOM 1558 C C . ASN A 1 199 ? -5.222 0.313 -6.525 1.00 96.25 199 ASN A C 1
ATOM 1560 O O . ASN A 1 199 ? -6.349 -0.097 -6.257 1.00 96.25 199 ASN A O 1
ATOM 1564 N N . LEU A 1 200 ? -4.197 0.140 -5.683 1.00 95.06 200 LEU A N 1
ATOM 1565 C CA . LEU A 1 200 ? -4.359 -0.452 -4.355 1.00 95.06 200 LEU A CA 1
ATOM 1566 C C . LEU A 1 200 ? -5.030 0.489 -3.353 1.00 95.06 200 LEU A C 1
ATOM 1568 O O . LEU A 1 200 ? -5.504 0.008 -2.325 1.00 95.06 200 LEU A O 1
ATOM 1572 N N . ASN A 1 201 ? -5.065 1.797 -3.621 1.00 92.81 201 ASN A N 1
ATOM 1573 C CA . ASN A 1 201 ? -5.664 2.771 -2.721 1.00 92.81 201 ASN A CA 1
ATOM 1574 C C . ASN A 1 201 ? -6.757 3.585 -3.434 1.00 92.81 201 ASN A C 1
ATOM 1576 O O . ASN A 1 201 ? -6.489 4.167 -4.485 1.00 92.81 201 ASN A O 1
ATOM 1580 N N . PRO A 1 202 ? -7.972 3.687 -2.861 1.00 90.75 202 PRO A N 1
ATOM 1581 C CA . PRO A 1 202 ? -9.062 4.459 -3.456 1.00 90.75 202 PRO A CA 1
ATOM 1582 C C . PRO A 1 202 ? -8.713 5.921 -3.761 1.00 90.75 202 PRO A C 1
ATOM 1584 O O . PRO A 1 202 ? -9.171 6.448 -4.769 1.00 90.75 202 PRO A O 1
ATOM 1587 N N . LEU A 1 203 ? -7.873 6.563 -2.939 1.00 88.31 203 LEU A N 1
ATOM 1588 C CA . LEU A 1 203 ? -7.478 7.968 -3.111 1.00 88.31 203 LEU A CA 1
ATOM 1589 C C . LEU A 1 203 ? -6.629 8.204 -4.362 1.00 88.31 203 LEU A C 1
ATOM 1591 O O . LEU A 1 203 ? -6.583 9.322 -4.865 1.00 88.31 203 LEU A O 1
ATOM 1595 N N . THR A 1 204 ? -5.935 7.175 -4.847 1.00 91.69 204 THR A N 1
ATOM 1596 C CA . THR A 1 204 ? -5.057 7.278 -6.018 1.00 91.69 204 THR A CA 1
ATOM 1597 C C . THR A 1 204 ? -5.522 6.436 -7.196 1.00 91.69 204 THR A C 1
ATOM 1599 O O . THR A 1 204 ? -4.977 6.586 -8.291 1.00 91.69 204 THR A O 1
ATOM 1602 N N . ALA A 1 205 ? -6.548 5.596 -7.025 1.00 91.12 205 ALA A N 1
ATOM 1603 C CA . ALA A 1 205 ? -7.080 4.711 -8.058 1.00 91.12 205 ALA A CA 1
ATOM 1604 C C . ALA A 1 205 ? -7.529 5.467 -9.320 1.00 91.12 205 ALA A C 1
ATOM 1606 O O . ALA A 1 205 ? -7.281 5.002 -10.431 1.00 91.12 205 ALA A O 1
ATOM 1607 N N . THR A 1 206 ? -8.127 6.648 -9.156 1.00 91.38 206 THR A N 1
ATOM 1608 C CA . THR A 1 206 ? -8.615 7.486 -10.263 1.00 91.38 206 THR A CA 1
ATOM 1609 C C . THR A 1 206 ? -7.638 8.582 -10.679 1.00 91.38 206 THR A C 1
ATOM 1611 O O . THR A 1 206 ? -7.853 9.219 -11.704 1.00 91.38 206 THR A O 1
ATOM 1614 N N . THR A 1 207 ? -6.573 8.819 -9.911 1.00 91.31 207 THR A N 1
ATOM 1615 C CA . THR A 1 207 ? -5.611 9.893 -10.183 1.00 91.31 207 THR A CA 1
ATOM 1616 C C . THR A 1 207 ? -4.764 9.542 -11.403 1.00 91.31 207 THR A C 1
ATOM 1618 O O . THR A 1 207 ? -4.081 8.511 -11.372 1.00 91.31 207 THR A O 1
ATOM 1621 N N . PRO A 1 208 ? -4.753 10.361 -12.469 1.00 93.00 208 PRO A N 1
ATOM 1622 C CA . PRO A 1 208 ? -3.856 10.166 -13.602 1.00 93.00 208 PRO A CA 1
ATOM 1623 C C . PRO A 1 208 ? -2.390 10.117 -13.165 1.00 93.00 208 PRO A C 1
ATOM 1625 O O . PRO A 1 208 ? -1.981 10.781 -12.214 1.00 93.00 208 PRO A O 1
ATOM 1628 N N . LEU A 1 209 ? -1.571 9.333 -13.870 1.00 90.31 209 LEU A N 1
ATOM 1629 C CA . LEU A 1 209 ? -0.170 9.147 -13.484 1.00 90.31 209 LEU A CA 1
ATOM 1630 C C . LEU A 1 209 ? 0.633 10.458 -13.549 1.00 90.31 209 LEU A C 1
ATOM 1632 O O . LEU A 1 209 ? 1.476 10.701 -12.689 1.00 90.31 209 LEU A O 1
ATOM 1636 N N . ALA A 1 210 ? 0.342 11.305 -14.540 1.00 89.06 210 ALA A N 1
ATOM 1637 C CA . ALA A 1 210 ? 0.962 12.618 -14.691 1.00 89.06 210 ALA A CA 1
ATOM 1638 C C . ALA A 1 210 ? 0.650 13.539 -13.499 1.00 89.06 210 ALA A C 1
ATOM 1640 O O . ALA A 1 210 ? 1.554 14.177 -12.961 1.00 89.06 210 ALA A O 1
ATOM 1641 N N . ASP A 1 211 ? -0.601 13.540 -13.036 1.00 91.50 211 ASP A N 1
ATOM 1642 C CA . ASP A 1 211 ? -1.032 14.348 -11.894 1.00 91.50 211 ASP A CA 1
ATOM 1643 C C . ASP A 1 211 ? -0.404 13.843 -10.597 1.00 91.50 211 ASP A C 1
ATOM 1645 O O . ASP A 1 211 ? 0.098 14.634 -9.799 1.00 91.50 211 ASP A O 1
ATOM 1649 N N . PHE A 1 212 ? -0.366 12.519 -10.411 1.00 91.69 212 PHE A N 1
ATOM 1650 C CA . PHE A 1 212 ? 0.317 11.910 -9.273 1.00 91.69 212 PHE A CA 1
ATOM 1651 C C . PHE A 1 212 ? 1.800 12.301 -9.239 1.00 91.69 212 PHE A C 1
ATOM 1653 O O . PHE A 1 212 ? 2.323 12.665 -8.183 1.00 91.69 212 PHE A O 1
ATOM 1660 N N . TRP A 1 213 ? 2.474 12.264 -10.391 1.00 88.62 213 TRP A N 1
ATOM 1661 C CA . TRP A 1 213 ? 3.864 12.695 -10.506 1.00 88.62 213 TRP A CA 1
ATOM 1662 C C . TRP A 1 213 ? 4.035 14.176 -10.150 1.00 88.62 213 TRP A C 1
ATOM 1664 O O . TRP A 1 213 ? 4.890 14.505 -9.330 1.00 88.62 213 TRP A O 1
ATOM 1674 N N . ALA A 1 214 ? 3.206 15.061 -10.709 1.00 87.12 214 ALA A N 1
ATOM 1675 C CA . ALA A 1 214 ? 3.273 16.496 -10.442 1.00 87.12 214 ALA A CA 1
ATOM 1676 C C . ALA A 1 214 ? 3.073 16.819 -8.951 1.00 87.12 214 ALA A C 1
ATOM 1678 O O . ALA A 1 214 ? 3.855 17.571 -8.365 1.00 87.12 214 ALA A O 1
ATOM 1679 N N . GLN A 1 215 ? 2.079 16.190 -8.317 1.00 87.44 215 GLN A N 1
ATOM 1680 C CA . GLN A 1 215 ? 1.816 16.329 -6.883 1.00 87.44 215 GLN A CA 1
ATOM 1681 C C . GLN A 1 215 ? 2.986 15.808 -6.043 1.00 87.44 215 GLN A C 1
ATOM 1683 O O . GLN A 1 215 ? 3.414 16.463 -5.096 1.00 87.44 215 GLN A O 1
ATOM 1688 N N . SER A 1 216 ? 3.547 14.655 -6.413 1.00 83.25 216 SER A N 1
ATOM 1689 C CA . SER A 1 216 ? 4.670 14.057 -5.685 1.00 83.25 216 SER A CA 1
ATOM 1690 C C . SER A 1 216 ? 5.953 14.884 -5.816 1.00 83.25 216 SER A C 1
ATOM 1692 O O . SER A 1 216 ? 6.672 15.050 -4.832 1.00 83.25 216 SER A O 1
ATOM 1694 N N . LYS A 1 217 ? 6.220 15.459 -7.001 1.00 79.31 217 LYS A N 1
ATOM 1695 C CA . LYS A 1 217 ? 7.370 16.348 -7.257 1.00 79.31 217 LYS A CA 1
ATOM 1696 C C . LYS A 1 217 ? 7.326 17.582 -6.351 1.00 79.31 217 LYS A C 1
ATOM 1698 O O . LYS A 1 217 ? 8.360 17.982 -5.828 1.00 79.31 217 LYS A O 1
ATOM 1703 N N . ALA A 1 218 ? 6.139 18.148 -6.119 1.00 77.56 218 ALA A N 1
ATOM 1704 C CA . ALA A 1 218 ? 5.956 19.318 -5.257 1.00 77.56 218 ALA A CA 1
ATOM 1705 C C . ALA A 1 218 ? 6.219 19.037 -3.765 1.00 77.56 218 ALA A C 1
ATOM 1707 O O . ALA A 1 218 ? 6.523 19.956 -3.008 1.00 77.56 218 ALA A O 1
ATOM 1708 N N . LEU A 1 219 ? 6.106 17.777 -3.337 1.00 71.31 219 LEU A N 1
ATOM 1709 C CA . LEU A 1 219 ? 6.219 17.373 -1.933 1.00 71.31 219 LEU A CA 1
ATOM 1710 C C . LEU A 1 219 ? 7.631 16.926 -1.531 1.00 71.31 219 LEU A C 1
ATOM 1712 O O . LEU A 1 219 ? 7.875 16.685 -0.349 1.00 71.31 219 LEU A O 1
ATOM 1716 N N . ILE A 1 220 ? 8.560 16.808 -2.485 1.00 67.44 220 ILE A N 1
ATOM 1717 C CA . ILE A 1 220 ? 9.927 16.340 -2.235 1.00 67.44 220 ILE A CA 1
ATOM 1718 C C . ILE A 1 220 ? 10.917 17.473 -2.521 1.00 67.44 220 ILE A C 1
ATOM 1720 O O . ILE A 1 220 ? 11.183 17.781 -3.688 1.00 67.44 220 ILE A O 1
ATOM 1724 N N . PRO A 1 221 ? 11.505 18.077 -1.470 1.00 56.62 221 PRO A N 1
ATOM 1725 C CA . PRO A 1 221 ? 12.562 19.068 -1.624 1.00 56.62 221 PRO A CA 1
ATOM 1726 C C . PRO A 1 221 ? 13.726 18.489 -2.445 1.00 56.62 221 PRO A C 1
ATOM 1728 O O . PRO A 1 221 ? 14.221 17.407 -2.135 1.00 56.62 221 PRO A O 1
ATOM 1731 N N . GLY A 1 222 ? 14.153 19.195 -3.498 1.00 58.97 222 GLY A N 1
ATOM 1732 C CA . GLY A 1 222 ? 15.269 18.785 -4.367 1.00 58.97 222 GLY A CA 1
ATOM 1733 C C . GLY A 1 222 ? 14.885 18.033 -5.649 1.00 58.97 222 GLY A C 1
ATOM 1734 O O . GLY A 1 222 ? 15.766 17.745 -6.456 1.00 58.97 222 GLY A O 1
ATOM 1735 N N . LEU A 1 223 ? 13.596 17.745 -5.881 1.00 55.72 223 LEU A N 1
ATOM 1736 C CA . LEU A 1 223 ? 13.110 17.262 -7.183 1.00 55.72 223 LEU A CA 1
ATOM 1737 C C . LEU A 1 223 ? 12.588 18.382 -8.098 1.00 55.72 223 LEU A C 1
ATOM 1739 O O . LEU A 1 223 ? 12.412 18.127 -9.285 1.00 55.72 223 LEU A O 1
ATOM 1743 N N . SER A 1 224 ? 12.350 19.606 -7.603 1.00 47.84 224 SER A N 1
ATOM 1744 C CA . SER A 1 224 ? 11.763 20.703 -8.398 1.00 47.84 224 SER A CA 1
ATOM 1745 C C . SER A 1 224 ? 12.733 21.434 -9.336 1.00 47.84 224 SER A C 1
ATOM 1747 O O . SER A 1 224 ? 12.260 22.182 -10.183 1.00 47.84 224 SER A O 1
ATOM 1749 N N . GLU A 1 225 ? 14.048 21.231 -9.212 1.00 43.53 225 GLU A N 1
ATOM 1750 C CA . GLU A 1 225 ? 15.083 22.007 -9.931 1.00 43.53 225 GLU A CA 1
ATOM 1751 C C . GLU A 1 225 ? 15.734 21.278 -11.126 1.00 43.53 225 GLU A C 1
ATOM 1753 O O . GLU A 1 225 ? 16.818 21.651 -11.564 1.00 43.53 225 GLU A O 1
ATOM 1758 N N . ALA A 1 226 ? 15.073 20.260 -11.682 1.00 42.91 226 ALA A N 1
ATOM 1759 C CA . ALA A 1 226 ? 15.452 19.643 -12.957 1.00 42.91 226 ALA A CA 1
ATOM 1760 C C . ALA A 1 226 ? 14.297 19.704 -13.961 1.00 42.91 226 ALA A C 1
ATOM 1762 O O . ALA A 1 226 ? 13.136 19.401 -13.556 1.00 42.91 226 ALA A O 1
#

Organism: Mycobacterium gordonae (NCBI:txid1778)

Radius of gyration: 31.78 Å; chains: 1; bounding box: 78×42×91 Å

Sequence (226 aa):
MLTEPRPRPRPPKQFRNWGGSQVGQALMTFDLAVEFILIAEHAAAVAAWKHRQQRLAGWQETLSAEQAPMTLEELAAAIHAAGDVDRKQLDTVMFGTRHGEALLDDLTDLCAAATRQYEEGERKDRVLTGCRERVAMILRRCEQRRAEINTATAARFEPFPASDDADRDAVLADAHNDLMVVFSTTSEHLNAQTRRVLNLNPLTATTPLADFWAQSKALIPGLSEA

Foldseek 3Di:
DPQDDAQDDDDDDDDDQQPPALLSLLLSLLVLLLVVLVVVLNVVSNVLSVVLVVVVVVVVVVLVPDDFQDEPVVQVVVCVVVVHHPVLSVVCNVCRHSCNVVVVVVVVVSVVVVVVSVVLVVVLVVLSVVLVVQLVVLVVVLVVQLVVLVVVLVVLCVVDDPPCVPVNVVSVVVSVVSNVVSSVVSSVSSNVSSLSSLCSDPVRVPPDSVRSSVVSCVVDPPSPPD

pLDDT: mean 87.31, std 10.7, range [42.91, 97.88]

Secondary structure (DSSP, 8-state):
---PPPPPPPPPPPPP---S-HHHHHHHHHHHHHHHHHHHHHHHHHHHHHHHHHHHHHHHHHHHSSPPPPPHHHHHHHHHHHSS--HHHHHHHHHSSTTHHHHHHHHHHHHHHHHHHHHHHHHHHHHHHHHHHHHHHHHHHHHHHHHHHHHHHHHHHTT--TT-HHHHHHHHHHHHHHHHHHHHHHHHHHHHHHHHHHTTSHHHHSS-HHHHHHHHHHHSTTSTT-